Protein AF-Q8GCT2-F1 (afdb_monomer)

Radius of gyration: 22.51 Å; Cα contacts (8 Å, |Δi|>4): 401; chains: 1; bounding box: 47×52×68 Å

Sequence (221 aa):
MHLKEKILKDTKSKELMASGYNNGKIGMDHIISLTMIWYTEGYSGYAKYIKDNFNIEIYPPAEAMAGAWNGNMTITNITFPEFETQEQEQQIESEAGCDFNLDWNAIKKELEAMKGVARPMSLNITMDKSGSGNVTITLDGDSNGPMPISYKSGQVSFTISDESDSSVVFIGYASEDQTSYGLNGSFKFKLPESLEKAGLSMSGTWNVSKSKQAPAVVAQP

pLDDT: mean 84.54, std 13.39, range [41.62, 97.06]

Secondary structure (DSSP, 8-state):
--HHHHHHHHTT--EEESSSEETTEEEHHHHHHHHHHHHHTHHHHHHHHHHHHH----SPPGGGG-EEEEEEEEEEEEE-PPPSSHHHHHHHHHHT-S-----HHHHHHHHHHHBT-EEEEEEEEEE-TTSEEEEEEEETTEEPPPEEEEEETTEEEEEEE-SSS-EEEEEEEEEE-SSEEEEEEEEEEE--HHHHHHT-EEEEEEEEEEE-PPPP-----

Mean predicted aligned error: 9.41 Å

Nearest PDB struc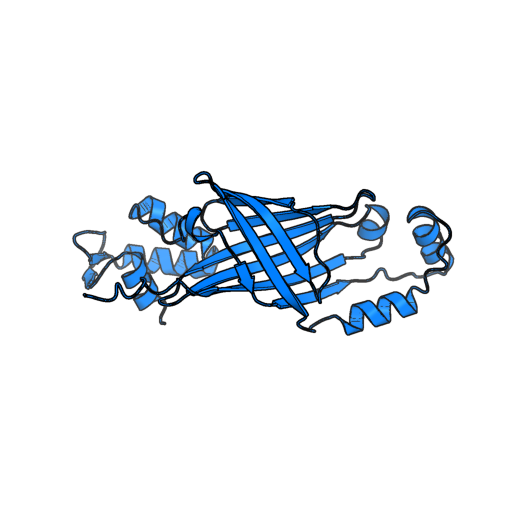tures (foldseek):
  3szi-assembly4_G  TM=6.473E-01  e=5.027E-02  Shewanella denitrificans OS217
  8xua-assembly2_D  TM=2.951E-01  e=1.342E+00  Vibrio harveyi
  1tly-assembly2_B  TM=3.258E-01  e=2.197E+00  Escherichia coli

Structure (mmCIF, N/CA/C/O backbone):
data_AF-Q8GCT2-F1
#
_entry.id   AF-Q8GCT2-F1
#
loop_
_atom_site.group_PDB
_atom_site.id
_atom_site.type_symbol
_atom_site.label_atom_id
_atom_site.label_alt_id
_atom_site.label_comp_id
_atom_site.label_asym_id
_atom_site.label_entity_id
_atom_site.label_seq_id
_atom_site.pdbx_PDB_ins_code
_atom_site.Cartn_x
_atom_site.Cartn_y
_atom_site.Cartn_z
_atom_site.occupancy
_atom_site.B_iso_or_equiv
_atom_site.auth_seq_id
_atom_site.auth_comp_id
_atom_site.auth_asym_id
_atom_site.auth_atom_id
_atom_site.pdbx_PDB_model_num
ATOM 1 N N . MET A 1 1 ? 4.360 4.137 19.509 1.00 58.44 1 MET A N 1
ATOM 2 C CA . MET A 1 1 ? 3.177 3.583 20.203 1.00 58.44 1 MET A CA 1
ATOM 3 C C . MET A 1 1 ? 3.456 2.121 20.496 1.00 58.44 1 MET A C 1
ATOM 5 O O . MET A 1 1 ? 3.810 1.401 19.568 1.00 58.44 1 MET A O 1
ATOM 9 N N . HIS A 1 2 ? 3.370 1.696 21.756 1.00 82.12 2 HIS A N 1
ATOM 10 C CA . HIS A 1 2 ? 3.569 0.288 22.115 1.00 82.12 2 HIS A CA 1
ATOM 11 C C . HIS A 1 2 ? 2.386 -0.564 21.629 1.00 82.12 2 HIS A C 1
ATOM 13 O O . HIS A 1 2 ? 1.247 -0.099 21.628 1.00 82.12 2 HIS A O 1
ATOM 19 N N . LEU A 1 3 ? 2.627 -1.827 21.251 1.00 80.62 3 LEU A N 1
ATOM 20 C CA . LEU A 1 3 ? 1.574 -2.721 20.737 1.00 80.62 3 LEU A CA 1
ATOM 21 C C . LEU A 1 3 ? 0.404 -2.873 21.726 1.00 80.62 3 LEU A C 1
ATOM 23 O O . LEU A 1 3 ? -0.750 -2.872 21.315 1.00 80.62 3 LEU A O 1
ATOM 27 N N . LYS A 1 4 ? 0.683 -2.887 23.035 1.00 83.88 4 LYS A N 1
ATOM 28 C CA . LYS A 1 4 ? -0.347 -2.855 24.086 1.00 83.88 4 LYS A CA 1
ATOM 29 C C . LYS A 1 4 ? -1.262 -1.628 23.975 1.00 83.88 4 LYS A C 1
ATOM 31 O O . LYS A 1 4 ? -2.477 -1.764 24.046 1.00 83.88 4 LYS A O 1
ATOM 36 N N . GLU A 1 5 ? -0.690 -0.436 23.821 1.00 85.19 5 GLU A N 1
ATOM 37 C CA . GLU A 1 5 ? -1.455 0.815 23.700 1.00 85.19 5 GLU A CA 1
ATOM 38 C C . GLU A 1 5 ? -2.290 0.819 22.421 1.00 85.19 5 GLU A C 1
ATOM 40 O O . GLU A 1 5 ? -3.437 1.260 22.435 1.00 85.19 5 GLU A O 1
ATOM 45 N N . LYS A 1 6 ? -1.733 0.269 21.334 1.00 87.00 6 LYS A N 1
ATOM 46 C CA . LYS A 1 6 ? -2.450 0.067 20.076 1.00 87.00 6 LYS A CA 1
ATOM 47 C C . LYS A 1 6 ? -3.653 -0.853 20.259 1.00 87.00 6 LYS A C 1
ATOM 49 O O . LYS A 1 6 ? -4.748 -0.477 19.865 1.00 87.00 6 LYS A O 1
ATOM 54 N N . ILE A 1 7 ? -3.462 -2.013 20.887 1.00 89.69 7 ILE A N 1
ATOM 55 C CA . ILE A 1 7 ? -4.538 -2.975 21.149 1.00 89.69 7 ILE A CA 1
ATOM 56 C C . ILE A 1 7 ? -5.645 -2.322 21.978 1.00 89.69 7 ILE A C 1
ATOM 58 O O . ILE A 1 7 ? -6.814 -2.395 21.607 1.00 89.69 7 ILE A O 1
ATOM 62 N N . LEU A 1 8 ? -5.290 -1.637 23.068 1.00 89.94 8 LEU A N 1
ATOM 63 C CA . LEU A 1 8 ? -6.263 -0.929 23.903 1.00 89.94 8 LEU A CA 1
ATOM 64 C C . LEU A 1 8 ? -7.040 0.121 23.100 1.00 89.94 8 LEU A C 1
ATOM 66 O O . LEU A 1 8 ? -8.268 0.126 23.123 1.00 89.94 8 LEU A O 1
ATOM 70 N N . LYS A 1 9 ? -6.340 0.955 22.325 1.00 88.38 9 LYS A N 1
ATOM 71 C CA . LYS A 1 9 ? -6.960 1.959 21.454 1.00 88.38 9 LYS A CA 1
ATOM 72 C C . LYS A 1 9 ? -7.912 1.328 20.431 1.00 88.38 9 LYS A C 1
ATOM 74 O O . LYS A 1 9 ? -9.066 1.739 20.343 1.00 88.38 9 LYS A O 1
ATOM 79 N N . ASP A 1 10 ? -7.441 0.340 19.678 1.00 88.75 10 ASP A N 1
ATOM 80 C CA . ASP A 1 10 ? -8.168 -0.258 18.553 1.00 88.75 10 ASP A CA 1
ATOM 81 C C . ASP A 1 10 ? -9.381 -1.076 19.022 1.00 88.75 10 ASP A C 1
ATOM 83 O O . ASP A 1 10 ? -10.400 -1.125 18.342 1.00 88.75 10 ASP A O 1
ATOM 87 N N . THR A 1 11 ? -9.310 -1.659 20.221 1.00 88.88 11 THR A N 1
ATOM 88 C CA . THR A 1 11 ? -10.430 -2.375 20.859 1.00 88.88 11 THR A CA 1
ATOM 89 C C . THR A 1 11 ? -11.312 -1.476 21.721 1.00 88.88 11 THR A C 1
ATOM 91 O O . THR A 1 11 ? -12.216 -1.965 22.391 1.00 88.88 11 THR A O 1
ATOM 94 N N . LYS A 1 12 ? -11.060 -0.158 21.731 1.00 88.62 12 LYS A N 1
ATOM 95 C CA . LYS A 1 12 ? -11.765 0.829 22.571 1.00 88.62 12 LYS A CA 1
ATOM 96 C C . LYS A 1 12 ? -11.743 0.472 24.068 1.00 88.62 12 LYS A C 1
ATOM 98 O O . LYS A 1 12 ? -12.646 0.844 24.820 1.00 88.62 12 LYS A O 1
ATOM 103 N N . SER A 1 13 ? -10.696 -0.226 24.500 1.00 90.06 13 SER A N 1
ATOM 104 C CA . SER A 1 13 ? -10.501 -0.669 25.875 1.00 90.06 13 SER A CA 1
ATOM 105 C C . SER A 1 13 ? -9.636 0.316 26.659 1.00 90.06 13 SER A C 1
ATOM 107 O O . SER A 1 13 ? -8.662 0.866 26.151 1.00 90.06 13 SER A O 1
ATOM 109 N N . LYS A 1 14 ? -9.986 0.530 27.926 1.00 88.94 14 LYS A N 1
ATOM 110 C CA . LYS A 1 14 ? -9.249 1.371 28.879 1.00 88.94 14 LYS A CA 1
ATOM 111 C C . LYS A 1 14 ? -8.496 0.543 29.917 1.00 88.94 14 LYS A C 1
ATOM 113 O O . LYS A 1 14 ? -7.504 1.011 30.465 1.00 88.94 14 LYS A O 1
ATOM 118 N N . GLU A 1 15 ? -8.958 -0.678 30.177 1.00 87.44 15 GLU A N 1
ATOM 119 C CA . GLU A 1 15 ? -8.431 -1.542 31.231 1.00 87.44 15 GLU A CA 1
ATOM 120 C C . GLU A 1 15 ? -8.190 -2.971 30.739 1.00 87.44 15 GLU A C 1
ATOM 122 O O . GLU A 1 15 ? -8.737 -3.417 29.729 1.00 87.44 15 GLU A O 1
ATOM 127 N N . LEU A 1 16 ? -7.365 -3.693 31.496 1.00 88.69 16 LEU A N 1
ATOM 128 C CA . LEU A 1 16 ? -7.118 -5.117 31.312 1.00 88.69 16 LEU A CA 1
ATOM 129 C C . LEU A 1 16 ? -8.007 -5.936 32.244 1.00 88.69 16 LEU A C 1
ATOM 131 O O . LEU A 1 16 ? -8.298 -5.518 33.364 1.00 88.69 16 LEU A O 1
ATOM 135 N N . MET A 1 17 ? -8.383 -7.132 31.805 1.00 92.38 17 MET A N 1
ATOM 136 C CA . MET A 1 17 ? -9.011 -8.147 32.647 1.00 92.38 17 MET A CA 1
ATOM 137 C C . MET A 1 17 ? -8.367 -9.518 32.421 1.00 92.38 17 MET A C 1
ATOM 139 O O . MET A 1 17 ? -7.524 -9.687 31.543 1.00 92.38 17 MET A O 1
ATOM 143 N N . ALA A 1 18 ? -8.738 -10.503 33.240 1.00 86.31 18 ALA A N 1
ATOM 144 C CA . ALA A 1 18 ? -8.147 -11.837 33.163 1.00 86.31 18 ALA A CA 1
ATOM 145 C C . ALA A 1 18 ? -8.466 -12.543 31.830 1.00 86.31 18 ALA A C 1
ATOM 147 O O . ALA A 1 18 ? -7.559 -13.070 31.193 1.00 86.31 18 ALA A O 1
ATOM 148 N N . SER A 1 19 ? -9.728 -12.520 31.391 1.00 89.38 19 SER A N 1
ATOM 149 C CA . SER A 1 19 ? -10.180 -13.137 30.136 1.00 89.38 19 SER A CA 1
ATOM 150 C C . SER A 1 19 ? -11.472 -12.488 29.633 1.00 89.38 19 SER A C 1
ATOM 152 O O . SER A 1 19 ? -12.235 -11.942 30.435 1.00 89.38 19 SER A O 1
ATOM 154 N N . GLY A 1 20 ? -11.715 -12.559 28.323 1.00 88.88 20 GLY A N 1
ATOM 155 C CA . GLY A 1 20 ? -12.938 -12.084 27.674 1.00 88.88 20 GLY A CA 1
ATOM 156 C C . GLY A 1 20 ? -12.935 -10.592 27.335 1.00 88.88 20 GLY A C 1
ATOM 157 O O . GLY A 1 20 ? -11.923 -9.904 27.447 1.00 88.88 20 GLY A O 1
ATOM 158 N N . TYR A 1 21 ? -14.081 -10.075 26.895 1.00 89.25 21 TYR A N 1
ATOM 159 C CA . TYR A 1 21 ? -14.232 -8.684 26.460 1.00 89.25 21 TYR A CA 1
ATOM 160 C C . TYR A 1 21 ? -15.586 -8.123 26.895 1.00 89.25 21 TYR A C 1
ATOM 162 O O . TYR A 1 21 ? -16.634 -8.662 26.538 1.00 89.25 21 TYR A O 1
ATOM 170 N N . ASN A 1 22 ? -15.576 -7.051 27.691 1.00 87.62 22 ASN A N 1
ATOM 171 C CA . ASN A 1 22 ? -16.784 -6.323 28.090 1.00 87.62 22 ASN A CA 1
ATOM 172 C C . ASN A 1 22 ? -16.453 -4.899 28.552 1.00 87.62 22 ASN A C 1
ATOM 174 O O . ASN A 1 22 ? -15.352 -4.648 29.023 1.00 87.62 22 ASN A O 1
ATOM 178 N N . ASN A 1 23 ? -17.412 -3.972 28.451 1.00 80.25 23 ASN A N 1
ATOM 179 C CA . ASN A 1 23 ? -17.382 -2.654 29.110 1.00 80.25 23 ASN A CA 1
ATOM 180 C C . ASN A 1 23 ? -16.040 -1.889 29.025 1.00 80.25 23 ASN A C 1
ATOM 182 O O . ASN A 1 23 ? -15.604 -1.275 29.999 1.00 80.25 23 ASN A O 1
ATOM 186 N N . GLY A 1 24 ? -15.373 -1.917 27.866 1.00 84.69 24 GLY A N 1
ATOM 187 C CA . GLY A 1 24 ? -14.078 -1.250 27.681 1.00 84.69 24 GLY A CA 1
ATOM 188 C C . GLY A 1 24 ? -12.914 -1.927 28.416 1.00 84.69 24 GLY A C 1
ATOM 189 O O . GLY A 1 24 ? -11.919 -1.269 28.723 1.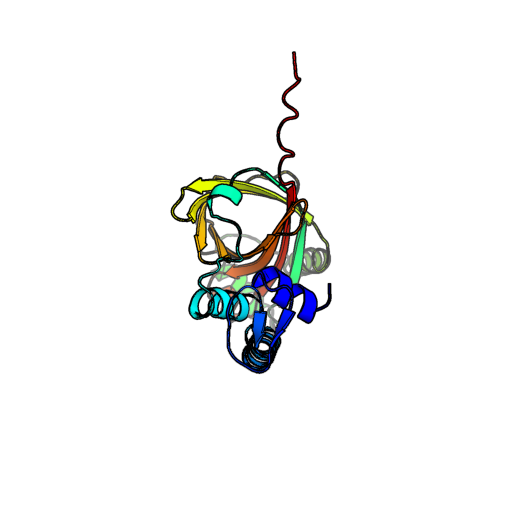00 84.69 24 GLY A O 1
ATOM 190 N N . LYS A 1 25 ? -13.030 -3.221 28.714 1.00 90.94 25 LYS A N 1
ATOM 191 C CA . LYS A 1 25 ? -11.973 -4.081 29.242 1.00 90.94 25 LYS A CA 1
ATOM 192 C C . LYS A 1 25 ? -11.668 -5.191 28.249 1.00 90.94 25 LYS A C 1
ATOM 194 O O . LYS A 1 25 ? -12.582 -5.760 27.651 1.00 90.94 25 LYS A O 1
ATOM 199 N N . ILE A 1 26 ? -10.387 -5.525 28.134 1.00 93.38 26 ILE A N 1
ATOM 200 C CA . ILE A 1 26 ? -9.909 -6.617 27.287 1.00 93.38 26 ILE A CA 1
ATOM 201 C C . ILE A 1 26 ? -9.108 -7.632 28.099 1.00 93.38 26 ILE A C 1
ATOM 203 O O . ILE A 1 26 ? -8.256 -7.280 28.920 1.00 93.38 26 ILE A O 1
ATOM 207 N N . GLY A 1 27 ? -9.426 -8.900 27.880 1.00 93.12 27 GLY A N 1
ATOM 208 C CA . GLY A 1 27 ? -8.786 -10.049 28.487 1.00 93.12 27 GLY A CA 1
ATOM 209 C C . GLY A 1 27 ? -7.364 -10.268 27.984 1.00 93.12 27 GLY A C 1
ATOM 210 O O . GLY A 1 27 ? -7.009 -9.912 26.855 1.00 93.12 27 GLY A O 1
ATOM 211 N N . MET A 1 28 ? -6.530 -10.869 28.832 1.00 89.75 28 MET A N 1
ATOM 212 C CA . MET A 1 28 ? -5.146 -11.179 28.474 1.00 89.75 28 MET A CA 1
ATOM 213 C C . MET A 1 28 ? -5.060 -12.215 27.340 1.00 89.75 28 MET A C 1
ATOM 215 O O . MET A 1 28 ? -4.159 -12.147 26.509 1.00 89.75 28 MET A O 1
ATOM 219 N N . ASP A 1 29 ? -6.029 -13.124 27.263 1.00 92.06 29 ASP A N 1
ATOM 220 C CA . ASP A 1 29 ? -6.233 -14.074 26.165 1.00 92.06 29 ASP A CA 1
ATOM 221 C C . ASP A 1 29 ? -6.347 -13.387 24.794 1.00 92.06 29 ASP A C 1
ATOM 223 O O . ASP A 1 29 ? -5.657 -13.763 23.840 1.00 92.06 29 ASP A O 1
ATOM 227 N N . HIS A 1 30 ? -7.156 -12.330 24.702 1.00 92.62 30 HIS A N 1
ATOM 228 C CA . HIS A 1 30 ? -7.284 -11.543 23.479 1.00 92.62 30 HIS A CA 1
ATOM 229 C C . HIS A 1 30 ? -6.017 -10.746 23.166 1.00 92.62 30 HIS A C 1
ATOM 231 O O . HIS A 1 30 ? -5.636 -10.650 22.002 1.00 92.62 30 HIS A O 1
ATOM 237 N N . ILE A 1 31 ? -5.327 -10.207 24.177 1.00 91.06 31 ILE A N 1
ATOM 238 C CA . ILE A 1 31 ? -4.054 -9.498 23.968 1.00 91.06 31 ILE A CA 1
ATOM 239 C C . ILE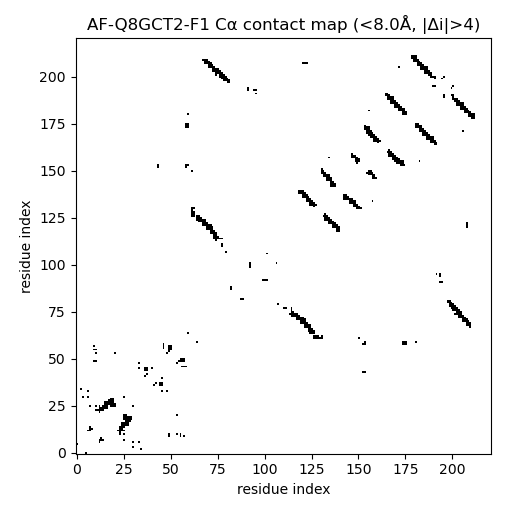 A 1 31 ? -2.989 -10.431 23.406 1.00 91.06 31 ILE A C 1
ATOM 241 O O . ILE A 1 31 ? -2.297 -10.057 22.458 1.00 91.06 31 ILE A O 1
ATOM 245 N N . ILE A 1 32 ? -2.857 -11.631 23.973 1.00 91.38 32 ILE A N 1
ATOM 246 C CA . ILE A 1 32 ? -1.912 -12.641 23.492 1.00 91.38 32 ILE A CA 1
ATOM 247 C C . ILE A 1 32 ? -2.260 -13.014 22.050 1.00 91.38 32 ILE A C 1
ATOM 249 O O . ILE A 1 32 ? -1.382 -12.965 21.193 1.00 91.38 32 ILE A O 1
ATOM 253 N N . SER A 1 33 ? -3.536 -13.282 21.762 1.00 93.81 33 SER A N 1
ATOM 254 C CA . SER A 1 33 ? -4.000 -13.633 20.413 1.00 93.81 33 SER A CA 1
ATOM 255 C C . SER A 1 33 ? -3.711 -12.525 19.397 1.00 93.81 33 SER A C 1
ATOM 257 O O . SER A 1 33 ? -3.075 -12.776 18.379 1.00 93.81 33 SER A O 1
ATOM 259 N N . LEU A 1 34 ? -4.098 -11.281 19.695 1.00 93.50 34 LEU A N 1
ATOM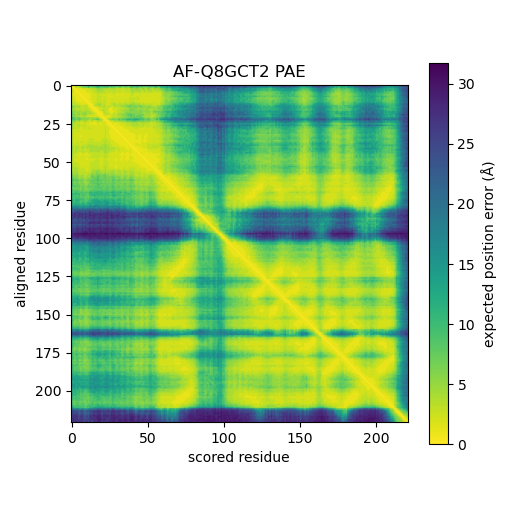 260 C CA . LEU A 1 34 ? -3.835 -10.122 18.835 1.00 93.50 34 LEU A CA 1
ATOM 261 C C . LEU A 1 34 ? -2.340 -9.888 18.619 1.00 93.50 34 LEU A C 1
ATOM 263 O O . LEU A 1 34 ? -1.930 -9.518 17.523 1.00 93.50 34 LEU A O 1
ATOM 267 N N . THR A 1 35 ? -1.527 -10.110 19.653 1.00 92.00 35 THR A N 1
ATOM 268 C CA . THR A 1 35 ? -0.070 -9.989 19.558 1.00 92.00 35 THR A CA 1
ATOM 269 C C . THR A 1 35 ? 0.505 -11.067 18.650 1.00 92.00 35 THR A C 1
ATOM 271 O O . THR A 1 35 ? 1.288 -10.751 17.760 1.00 92.00 35 THR A O 1
ATOM 274 N N . MET A 1 36 ? 0.098 -12.325 18.830 1.00 93.12 36 MET A N 1
ATOM 275 C CA . MET A 1 36 ? 0.531 -13.424 17.969 1.00 93.12 36 MET A CA 1
ATOM 276 C C . MET A 1 36 ? 0.149 -13.158 16.516 1.00 93.12 36 MET A C 1
ATOM 278 O O . MET A 1 36 ? 1.028 -13.149 15.664 1.00 93.12 36 MET A O 1
ATOM 282 N N . ILE A 1 37 ? -1.120 -12.831 16.261 1.00 92.81 37 ILE A N 1
ATOM 283 C CA . ILE A 1 37 ? -1.633 -12.528 14.921 1.00 92.81 37 ILE A CA 1
ATOM 284 C C . ILE A 1 37 ? -0.881 -11.351 14.296 1.00 92.81 37 ILE A C 1
ATOM 286 O O . ILE A 1 37 ? -0.519 -11.412 13.126 1.00 92.81 37 ILE A O 1
ATOM 290 N N . TRP A 1 38 ? -0.583 -10.297 15.060 1.00 88.75 38 TRP A N 1
ATOM 291 C CA . TRP A 1 38 ? 0.210 -9.173 14.559 1.00 88.75 38 TRP A CA 1
ATOM 292 C C . TRP A 1 38 ? 1.582 -9.616 14.035 1.00 88.75 38 TRP A C 1
ATOM 294 O O . TRP A 1 38 ? 2.032 -9.125 13.003 1.00 88.75 38 TRP A O 1
ATOM 304 N N . TYR A 1 39 ? 2.248 -10.544 14.726 1.00 88.50 39 TYR A N 1
ATOM 305 C CA . TYR A 1 39 ? 3.566 -11.037 14.324 1.00 88.50 39 TYR A CA 1
ATOM 306 C C . TYR A 1 39 ? 3.523 -12.160 13.279 1.00 88.50 39 TYR A C 1
ATOM 308 O O . TYR A 1 39 ? 4.509 -12.332 12.566 1.00 88.50 39 TYR A O 1
ATOM 316 N N . THR A 1 40 ? 2.423 -12.911 13.163 1.00 91.94 40 THR A N 1
ATOM 317 C CA . THR A 1 40 ? 2.298 -14.027 12.207 1.00 91.94 40 THR A CA 1
ATOM 318 C C . THR A 1 40 ? 1.588 -13.644 10.912 1.00 91.94 40 THR A C 1
ATOM 320 O O . THR A 1 40 ? 2.003 -14.064 9.839 1.00 91.94 40 THR A O 1
ATOM 323 N N . GLU A 1 41 ? 0.521 -12.854 11.001 1.00 85.06 41 GLU A N 1
ATOM 324 C CA . GLU A 1 41 ? -0.361 -12.481 9.884 1.00 85.06 41 GLU A CA 1
ATOM 325 C C . GLU A 1 41 ? -0.301 -10.981 9.557 1.00 85.06 41 GLU A C 1
ATOM 327 O O . GLU A 1 41 ? -0.842 -10.533 8.545 1.00 85.06 41 GLU A O 1
ATOM 332 N N . GLY A 1 42 ? 0.357 -10.182 10.398 1.00 83.31 42 GLY A N 1
ATOM 333 C CA . GLY A 1 42 ? 0.466 -8.743 10.202 1.00 83.31 42 GLY A CA 1
ATOM 334 C C . GLY A 1 42 ? -0.841 -7.995 10.474 1.00 83.31 42 GLY A C 1
ATOM 335 O O . GLY A 1 42 ? -1.727 -8.437 11.211 1.00 83.31 42 GLY A O 1
ATOM 336 N N . TYR A 1 43 ? -0.956 -6.803 9.884 1.00 82.19 43 TYR A N 1
ATOM 337 C CA . TYR A 1 43 ? -2.060 -5.888 10.175 1.00 82.19 43 TYR A CA 1
ATOM 338 C C . TYR A 1 43 ? -3.422 -6.384 9.667 1.00 82.19 43 TYR A C 1
ATOM 340 O O . TYR A 1 43 ? -4.436 -6.102 10.301 1.00 82.19 43 TYR A O 1
ATOM 348 N N . SER A 1 44 ? -3.461 -7.139 8.565 1.00 81.81 44 SER A N 1
ATOM 349 C CA . SER A 1 44 ? -4.702 -7.679 7.991 1.00 81.81 44 SER A CA 1
ATOM 350 C C . SER A 1 44 ? -5.341 -8.739 8.887 1.00 81.81 44 SER A C 1
ATOM 352 O O . SER A 1 44 ? -6.529 -8.633 9.198 1.00 81.81 44 SER A O 1
ATOM 354 N N . GLY A 1 45 ? -4.556 -9.709 9.369 1.00 86.56 45 GLY A N 1
ATOM 355 C CA . GLY A 1 45 ? -5.021 -10.699 10.345 1.00 86.56 45 GLY A CA 1
ATOM 356 C C . GLY A 1 45 ? -5.474 -10.031 11.642 1.00 86.56 45 GLY A C 1
ATOM 357 O O . GLY A 1 45 ? -6.550 -10.322 12.166 1.00 86.56 45 GLY A O 1
ATOM 358 N N . TYR A 1 46 ? -4.702 -9.050 12.118 1.00 90.12 46 TYR A N 1
ATOM 359 C CA . TYR A 1 46 ? -5.032 -8.279 13.316 1.00 90.12 46 TYR A CA 1
ATOM 360 C C . TYR A 1 46 ? -6.376 -7.544 13.177 1.00 90.12 46 TYR A C 1
ATOM 362 O O . TYR A 1 46 ? -7.243 -7.654 14.044 1.00 90.12 46 TYR A O 1
ATOM 370 N N . ALA A 1 47 ? -6.582 -6.830 12.068 1.00 88.31 47 ALA A N 1
ATOM 371 C CA . ALA A 1 47 ? -7.821 -6.109 11.798 1.00 88.31 47 ALA A CA 1
ATOM 372 C C . ALA A 1 47 ? -9.021 -7.051 11.666 1.00 88.31 47 ALA A C 1
ATOM 374 O O . ALA A 1 47 ? -10.091 -6.772 12.211 1.00 88.31 47 ALA A O 1
ATOM 375 N N . LYS A 1 48 ? -8.828 -8.192 10.992 1.00 88.06 48 LYS A N 1
ATOM 376 C CA . LYS A 1 48 ? -9.836 -9.245 10.874 1.00 88.06 48 LYS A CA 1
ATOM 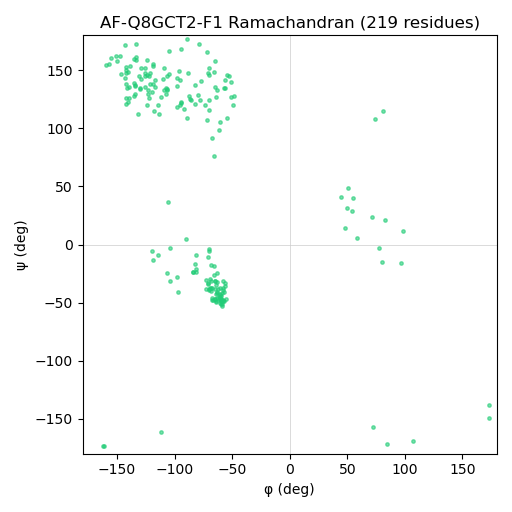377 C C . LYS A 1 48 ? -10.234 -9.787 12.243 1.00 88.06 48 LYS A C 1
ATOM 379 O O . LYS A 1 48 ? -11.423 -9.860 12.529 1.00 88.06 48 LYS A O 1
ATOM 384 N N . TYR A 1 49 ? -9.270 -10.093 13.111 1.00 92.19 49 TYR A N 1
ATOM 385 C CA . TYR A 1 49 ? -9.563 -10.561 14.465 1.00 92.19 49 TYR A CA 1
ATOM 386 C C . TYR A 1 49 ? -10.377 -9.531 15.249 1.00 92.19 49 TYR A C 1
ATOM 388 O O . TYR A 1 49 ? -11.349 -9.896 15.909 1.00 92.19 49 TYR A O 1
ATOM 396 N N . ILE A 1 50 ? -10.010 -8.248 15.162 1.00 91.31 50 ILE A N 1
ATOM 397 C CA . ILE A 1 50 ? -10.739 -7.183 15.858 1.00 91.31 50 ILE A CA 1
ATOM 398 C C . ILE A 1 50 ? -12.176 -7.058 15.347 1.00 91.31 50 ILE A C 1
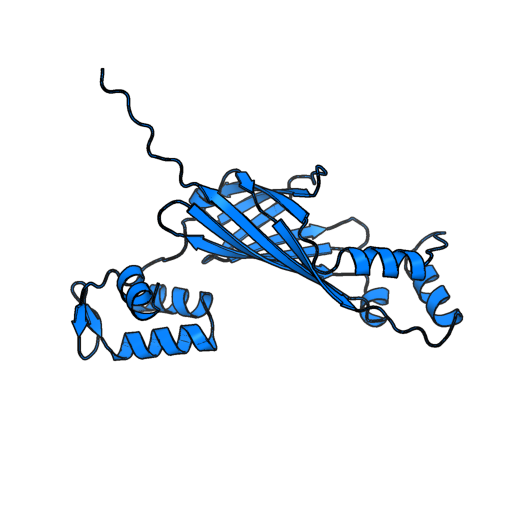ATOM 400 O O . ILE A 1 50 ? -13.106 -6.935 16.147 1.00 91.31 50 ILE A O 1
ATOM 404 N N . LYS A 1 51 ? -12.376 -7.142 14.032 1.00 89.94 51 LYS A N 1
ATOM 405 C CA . LYS A 1 51 ? -13.708 -7.127 13.433 1.00 89.94 51 LYS A CA 1
ATOM 406 C C . LYS A 1 51 ? -14.535 -8.338 13.862 1.00 89.94 51 LYS A C 1
ATOM 408 O O . LYS A 1 51 ? -15.650 -8.163 14.340 1.00 89.94 51 LYS A O 1
ATOM 413 N N . ASP A 1 52 ? -13.979 -9.538 13.754 1.00 92.19 52 ASP A N 1
ATOM 414 C CA . ASP A 1 52 ? -14.706 -10.785 13.997 1.00 92.19 52 ASP A CA 1
ATOM 415 C C . ASP A 1 52 ? -15.034 -10.986 15.493 1.00 92.19 52 ASP A C 1
ATOM 417 O O . ASP A 1 52 ? -16.101 -11.501 15.820 1.00 92.19 52 ASP A O 1
ATOM 421 N N . ASN A 1 53 ? -14.160 -10.545 16.411 1.00 91.06 53 ASN A N 1
ATOM 422 C CA . ASN A 1 53 ? -14.334 -10.760 17.858 1.00 91.06 53 ASN A CA 1
ATOM 423 C C . ASN A 1 53 ? -14.939 -9.562 18.602 1.00 91.06 53 ASN A C 1
ATOM 425 O O . ASN A 1 53 ? -15.583 -9.750 19.633 1.00 91.06 53 ASN A O 1
ATOM 429 N N . PHE A 1 54 ? -14.739 -8.334 18.110 1.00 90.56 54 PHE A N 1
ATOM 430 C CA . PHE A 1 54 ? -15.206 -7.118 18.791 1.00 90.56 54 PHE A CA 1
ATOM 431 C C . PHE A 1 54 ? -16.200 -6.297 17.966 1.00 90.56 54 PHE A C 1
ATOM 433 O O . PHE A 1 54 ? -16.741 -5.322 18.487 1.00 90.56 54 PHE A O 1
ATOM 440 N N . ASN A 1 55 ? -16.459 -6.672 16.707 1.00 88.94 55 ASN A N 1
ATOM 441 C CA . ASN A 1 55 ? -17.285 -5.911 15.767 1.00 88.94 55 ASN A CA 1
ATOM 442 C C . ASN A 1 55 ? -16.799 -4.457 15.600 1.00 88.94 55 ASN A C 1
ATOM 444 O O . ASN A 1 55 ? -17.589 -3.511 15.557 1.00 88.94 55 ASN A O 1
ATOM 448 N N . ILE A 1 56 ? -15.474 -4.274 15.557 1.00 88.25 56 ILE A N 1
ATOM 449 C CA . ILE A 1 56 ? -14.832 -2.971 15.364 1.00 88.25 56 ILE A CA 1
ATOM 450 C C . ILE A 1 56 ? -14.096 -2.970 14.020 1.00 88.25 56 ILE A C 1
ATOM 452 O O . ILE A 1 56 ? -13.178 -3.753 13.797 1.00 88.25 56 ILE A O 1
ATOM 456 N N . GLU A 1 57 ? -14.481 -2.059 13.127 1.00 86.31 57 GLU A N 1
ATOM 457 C CA . GLU A 1 57 ? -13.713 -1.754 11.918 1.00 86.31 57 GLU A CA 1
ATOM 458 C C . GLU A 1 57 ? -12.598 -0.765 12.293 1.00 86.31 57 GLU A C 1
ATOM 460 O O . GLU A 1 57 ? -12.877 0.314 12.819 1.00 86.31 57 GLU A O 1
ATOM 465 N N . ILE A 1 58 ? -11.340 -1.146 12.063 1.00 87.50 58 ILE A N 1
ATOM 466 C CA . ILE A 1 58 ? -10.166 -0.305 12.373 1.00 87.50 58 ILE A CA 1
ATOM 467 C C . ILE A 1 58 ? -9.542 0.336 11.133 1.00 87.50 58 ILE A C 1
ATOM 469 O O . ILE A 1 58 ? -8.565 1.074 11.246 1.00 87.50 58 ILE A O 1
ATOM 473 N N . TYR A 1 59 ? -10.077 0.012 9.959 1.00 88.50 59 TYR A N 1
ATOM 474 C CA . TYR A 1 59 ? -9.692 0.637 8.709 1.00 88.50 59 TYR A CA 1
ATOM 475 C C . TYR A 1 59 ? -10.545 1.878 8.457 1.00 88.50 59 TYR A C 1
ATOM 477 O O . TYR A 1 59 ? -11.731 1.877 8.803 1.00 88.50 59 TYR A O 1
ATOM 485 N N . PRO A 1 60 ? -9.983 2.907 7.802 1.00 88.69 60 PRO A N 1
ATOM 486 C CA . PRO A 1 60 ? -10.773 4.023 7.312 1.00 88.69 60 PRO A CA 1
ATOM 487 C C . PRO A 1 60 ? -11.955 3.543 6.456 1.00 88.69 60 PRO A C 1
ATOM 489 O O . PRO A 1 60 ? -11.810 2.570 5.705 1.00 88.69 60 PRO A O 1
ATOM 492 N N . PRO A 1 61 ? -13.109 4.223 6.503 1.00 88.44 61 PRO A N 1
ATOM 493 C CA . PRO A 1 61 ? -14.205 3.931 5.588 1.00 88.44 61 PRO A CA 1
ATOM 494 C C . PRO A 1 61 ? -13.801 4.242 4.135 1.00 88.44 61 PRO A C 1
ATOM 496 O O . PRO A 1 61 ? -12.893 5.039 3.889 1.00 88.44 61 PRO A O 1
ATOM 499 N N . ALA A 1 62 ? -14.473 3.628 3.157 1.00 89.62 62 ALA A N 1
ATOM 500 C CA . ALA A 1 62 ? -14.144 3.788 1.735 1.00 89.62 62 ALA A CA 1
ATOM 501 C C . ALA A 1 62 ? -14.211 5.254 1.277 1.00 89.62 62 ALA A C 1
ATOM 503 O O . ALA A 1 62 ? -13.357 5.722 0.526 1.00 89.62 62 ALA A O 1
ATOM 504 N N . GLU A 1 63 ? -15.170 6.017 1.795 1.00 88.62 63 GLU A N 1
ATOM 505 C CA . GLU A 1 63 ? -15.337 7.440 1.505 1.00 88.62 63 GLU A CA 1
ATOM 506 C C . GLU A 1 63 ? -14.133 8.260 1.977 1.00 88.62 63 GLU A C 1
ATOM 508 O O . GLU A 1 63 ? -13.740 9.230 1.328 1.00 88.62 63 GLU A O 1
ATOM 513 N N . ALA A 1 64 ? -13.485 7.833 3.066 1.00 89.75 64 ALA A N 1
ATOM 514 C CA . ALA A 1 64 ? -12.254 8.447 3.536 1.00 89.75 64 ALA A CA 1
ATOM 515 C C . ALA A 1 64 ? -11.071 8.164 2.608 1.00 89.75 64 ALA A C 1
ATOM 517 O O . ALA A 1 64 ? -10.018 8.750 2.827 1.00 89.75 64 ALA A O 1
ATOM 518 N N . MET A 1 65 ? -11.204 7.329 1.568 1.00 92.44 65 MET A N 1
ATOM 519 C CA . MET A 1 65 ? -10.158 7.110 0.566 1.00 92.44 65 MET A CA 1
ATOM 520 C C . MET A 1 65 ? -10.161 8.150 -0.557 1.00 92.44 65 MET A C 1
ATOM 522 O O . MET A 1 65 ? -9.102 8.435 -1.112 1.00 92.44 65 MET A O 1
ATOM 526 N N . ALA A 1 66 ? -11.289 8.811 -0.817 1.00 93.00 66 ALA A N 1
ATOM 527 C CA . ALA A 1 66 ? -11.419 9.776 -1.908 1.00 93.00 66 ALA A CA 1
ATOM 528 C C . ALA A 1 66 ? -10.557 11.046 -1.726 1.00 93.00 66 ALA A C 1
ATOM 530 O O . ALA A 1 66 ? -10.330 11.510 -0.606 1.00 93.00 66 ALA A O 1
ATOM 531 N N . GLY A 1 67 ? -10.100 11.629 -2.832 1.00 93.19 67 GLY A N 1
ATOM 532 C CA . GLY A 1 67 ? -9.309 12.858 -2.890 1.00 93.19 67 GLY A CA 1
ATOM 533 C C . GLY A 1 67 ? -7.836 12.638 -3.239 1.00 93.19 67 GLY A C 1
ATOM 534 O O . GLY A 1 67 ? -7.426 11.548 -3.642 1.00 93.19 67 GLY A O 1
ATOM 535 N N . ALA A 1 68 ? -7.053 13.706 -3.082 1.00 95.12 68 ALA A N 1
ATOM 536 C CA . ALA A 1 68 ? -5.633 13.736 -3.410 1.00 95.12 68 ALA A CA 1
ATOM 537 C C . ALA A 1 68 ? -4.763 13.147 -2.289 1.00 95.12 68 ALA A C 1
ATOM 539 O O . ALA A 1 68 ? -4.952 13.447 -1.107 1.00 95.12 68 ALA A O 1
ATOM 540 N N . TRP A 1 69 ? -3.776 12.356 -2.691 1.00 96.19 69 TRP A N 1
ATOM 541 C CA . TRP A 1 69 ? -2.762 11.736 -1.850 1.00 96.19 69 TRP A CA 1
ATOM 542 C C . TRP A 1 69 ? -1.387 12.025 -2.428 1.00 96.19 69 TRP A C 1
ATOM 544 O O . TRP A 1 69 ? -1.211 11.987 -3.643 1.00 96.19 69 TRP A O 1
ATOM 554 N N . ASN A 1 70 ? -0.407 12.263 -1.563 1.00 96.25 70 ASN A N 1
ATOM 555 C CA . ASN A 1 70 ? 0.956 12.565 -1.987 1.00 96.25 70 ASN A CA 1
ATOM 556 C C . ASN A 1 70 ? 1.957 11.707 -1.227 1.00 96.25 70 ASN A C 1
ATOM 558 O O . ASN A 1 70 ? 1.778 11.427 -0.038 1.00 96.25 70 ASN A O 1
ATOM 562 N N . GLY A 1 71 ? 3.020 11.319 -1.916 1.00 95.12 71 GLY A N 1
ATOM 563 C CA . GLY A 1 71 ? 4.128 10.595 -1.330 1.00 95.12 71 GLY A CA 1
ATOM 564 C C . GLY A 1 71 ? 5.108 10.137 -2.393 1.00 95.12 71 GLY A C 1
ATOM 565 O O . GLY A 1 71 ? 5.484 10.908 -3.277 1.00 95.12 71 GLY A O 1
ATOM 566 N N . ASN A 1 72 ? 5.581 8.905 -2.256 1.00 96.00 72 ASN A N 1
ATOM 567 C CA . ASN A 1 72 ? 6.772 8.447 -2.944 1.00 96.00 72 ASN A CA 1
ATOM 568 C C . ASN A 1 72 ? 6.599 6.993 -3.380 1.00 96.00 72 ASN A C 1
ATOM 570 O O . ASN A 1 72 ? 5.990 6.186 -2.671 1.00 96.00 72 ASN A O 1
ATOM 574 N N . MET A 1 73 ? 7.249 6.632 -4.480 1.00 95.62 73 MET A N 1
ATOM 575 C CA . MET A 1 73 ? 7.512 5.242 -4.836 1.00 95.62 73 MET A CA 1
ATOM 576 C C . MET A 1 73 ? 9.015 4.975 -4.915 1.00 95.62 73 MET A C 1
ATOM 578 O O . MET A 1 73 ? 9.807 5.876 -5.185 1.00 95.62 73 MET A O 1
ATOM 582 N N . THR A 1 74 ? 9.422 3.733 -4.688 1.00 95.75 74 THR A N 1
ATOM 583 C CA . THR A 1 74 ? 10.822 3.311 -4.751 1.00 95.75 74 THR A CA 1
ATOM 584 C C . THR A 1 74 ? 10.899 1.921 -5.349 1.00 95.75 74 THR A C 1
ATOM 586 O O . THR A 1 74 ? 10.264 0.995 -4.848 1.00 95.75 74 THR A O 1
ATOM 589 N N . ILE A 1 75 ? 11.704 1.749 -6.395 1.00 94.75 75 ILE A N 1
ATOM 590 C CA . ILE A 1 75 ? 12.039 0.419 -6.909 1.00 94.75 75 ILE A CA 1
ATOM 591 C C . ILE A 1 75 ? 13.008 -0.227 -5.919 1.00 94.75 75 ILE A C 1
ATOM 593 O O . ILE A 1 75 ? 14.075 0.319 -5.644 1.00 94.75 75 ILE A O 1
ATOM 597 N N . THR A 1 76 ? 12.638 -1.370 -5.348 1.00 94.31 76 THR A N 1
ATOM 598 C CA . THR A 1 76 ? 13.435 -2.042 -4.308 1.00 94.31 76 THR A CA 1
ATOM 599 C C . THR A 1 76 ? 14.174 -3.253 -4.845 1.00 94.31 76 THR A C 1
ATOM 601 O O . THR A 1 76 ? 15.274 -3.554 -4.378 1.00 94.31 76 THR A O 1
ATOM 604 N N . ASN A 1 77 ? 13.607 -3.930 -5.842 1.00 92.44 77 ASN A N 1
ATOM 605 C CA . ASN A 1 77 ? 14.232 -5.080 -6.463 1.00 92.44 77 ASN A CA 1
ATOM 606 C C . ASN A 1 77 ? 14.140 -5.009 -7.983 1.00 92.44 77 ASN A C 1
ATOM 608 O O . ASN A 1 77 ? 13.091 -4.685 -8.539 1.00 92.44 77 ASN A O 1
ATOM 612 N N . ILE A 1 78 ? 15.255 -5.359 -8.610 1.00 90.06 78 ILE A N 1
ATOM 613 C CA . ILE A 1 78 ? 15.401 -5.548 -10.044 1.00 90.06 78 ILE A CA 1
ATOM 614 C C . ILE A 1 78 ? 16.294 -6.772 -10.194 1.00 90.06 78 ILE A C 1
ATOM 616 O O . ILE A 1 78 ? 17.372 -6.828 -9.593 1.00 90.06 78 ILE A O 1
ATOM 620 N N . THR A 1 79 ? 15.823 -7.753 -10.945 1.00 87.38 79 THR A N 1
ATOM 621 C CA . THR A 1 79 ? 16.583 -8.941 -11.325 1.00 87.38 79 THR A CA 1
ATOM 622 C C . THR A 1 79 ? 16.660 -8.948 -12.830 1.00 87.38 79 THR A C 1
ATOM 624 O O . THR A 1 79 ? 15.641 -8.745 -13.481 1.00 87.38 79 THR A O 1
ATOM 627 N N . PHE A 1 80 ? 17.862 -9.145 -13.356 1.00 81.94 80 PHE A N 1
ATOM 628 C CA . PHE A 1 80 ? 18.089 -9.242 -14.786 1.00 81.94 80 PHE A CA 1
ATOM 629 C C . PHE A 1 80 ? 18.325 -10.703 -15.165 1.00 81.94 80 PHE A C 1
ATOM 631 O O . PHE A 1 80 ? 18.943 -11.419 -14.373 1.00 81.94 80 PHE A O 1
ATOM 638 N N . PRO A 1 81 ? 17.893 -11.132 -16.360 1.00 77.69 81 PRO A N 1
ATOM 639 C CA . PRO A 1 81 ? 18.419 -12.332 -16.990 1.00 77.69 81 PRO A CA 1
ATOM 640 C C . PRO A 1 81 ? 19.950 -12.309 -17.038 1.00 77.69 81 PRO A C 1
ATOM 642 O O . PRO A 1 81 ? 20.562 -11.275 -17.326 1.00 77.69 81 PRO A O 1
ATOM 645 N N . GLU A 1 82 ? 20.562 -13.462 -16.784 1.00 69.69 82 GLU A N 1
ATOM 646 C CA . GLU A 1 82 ? 21.950 -13.720 -17.157 1.00 69.69 82 GLU A CA 1
ATOM 647 C C . GLU A 1 82 ? 21.944 -14.372 -18.540 1.00 69.69 82 GLU A C 1
ATOM 649 O O . GLU A 1 82 ? 21.387 -15.453 -18.722 1.00 69.69 82 GLU A O 1
ATOM 654 N N . PHE A 1 83 ? 22.531 -13.696 -19.525 1.00 66.75 83 PHE A N 1
ATOM 655 C CA . PHE A 1 83 ? 22.718 -14.254 -20.859 1.00 66.75 83 PHE A CA 1
ATOM 656 C C . PHE A 1 83 ? 24.109 -14.875 -20.938 1.00 66.75 83 PHE A C 1
ATOM 658 O O . PHE A 1 83 ? 25.111 -14.196 -20.714 1.00 66.75 83 PHE A O 1
ATOM 665 N N . GLU A 1 84 ? 24.181 -16.166 -21.250 1.00 58.00 84 GLU A N 1
ATOM 666 C CA . GLU A 1 84 ? 25.455 -16.868 -21.434 1.00 58.00 84 GLU A CA 1
ATOM 667 C C . GLU A 1 84 ? 26.029 -16.623 -22.840 1.00 58.00 84 GLU A C 1
ATOM 669 O O . GLU A 1 84 ? 27.232 -16.773 -23.059 1.00 58.00 84 GLU A O 1
ATOM 674 N N . THR A 1 85 ? 25.184 -16.228 -23.802 1.00 62.31 85 THR A N 1
ATOM 675 C CA . THR A 1 85 ? 25.561 -15.993 -25.205 1.00 62.31 85 THR A CA 1
ATOM 676 C C . THR A 1 85 ? 24.825 -14.796 -25.816 1.00 62.31 85 THR A C 1
ATOM 678 O O . THR A 1 85 ? 23.692 -14.499 -25.445 1.00 62.31 85 THR A O 1
ATOM 681 N N . GLN A 1 86 ? 25.442 -14.154 -26.816 1.00 63.62 86 GLN A N 1
ATOM 682 C CA . GLN A 1 86 ? 24.806 -13.083 -27.604 1.00 63.62 86 GLN A CA 1
ATOM 683 C C . GLN A 1 86 ? 23.587 -13.574 -28.404 1.00 63.62 86 GLN A C 1
ATOM 685 O O . GLN A 1 86 ? 22.693 -12.793 -28.705 1.00 63.62 86 GLN A O 1
ATOM 690 N N . GLU A 1 87 ? 23.520 -14.868 -28.729 1.00 61.59 87 GLU A N 1
ATOM 691 C CA . GLU A 1 87 ? 22.368 -15.466 -29.417 1.00 61.59 87 GLU A CA 1
ATOM 692 C C . GLU A 1 87 ? 21.124 -15.502 -28.516 1.00 61.59 87 GLU A C 1
ATOM 694 O O . GLU A 1 87 ? 20.024 -15.237 -28.990 1.00 61.59 87 GLU A O 1
ATOM 699 N N . GLN A 1 88 ? 21.290 -15.762 -27.212 1.00 62.62 88 GLN A N 1
ATOM 700 C CA . GLN A 1 88 ? 20.195 -15.718 -26.230 1.00 62.62 88 GLN A CA 1
ATOM 701 C C . GLN A 1 88 ? 19.665 -14.293 -26.017 1.00 62.62 88 GLN A C 1
ATOM 703 O O . GLN A 1 88 ? 18.458 -14.102 -25.875 1.00 62.62 88 GLN A O 1
ATOM 708 N N . GLU A 1 89 ? 20.560 -13.303 -26.027 1.00 63.22 89 GLU A N 1
ATOM 709 C CA . GLU A 1 89 ? 20.218 -11.878 -25.942 1.00 63.22 89 GLU A CA 1
ATOM 710 C C . GLU A 1 89 ? 19.392 -11.444 -27.169 1.00 63.22 89 GLU A C 1
ATOM 712 O O . GLU A 1 89 ? 18.283 -10.929 -27.021 1.00 63.22 89 GLU A O 1
ATOM 717 N N . GLN A 1 90 ? 19.845 -11.794 -28.379 1.00 64.06 90 GLN A N 1
ATOM 718 C CA . GLN A 1 90 ? 19.142 -11.497 -29.637 1.00 64.06 90 GLN A CA 1
ATOM 719 C C . GLN A 1 90 ? 17.784 -12.206 -29.765 1.00 64.06 90 GLN A C 1
ATOM 721 O O . GLN A 1 90 ? 16.860 -11.688 -30.395 1.00 64.06 90 GLN A O 1
ATOM 726 N N . GLN A 1 91 ? 17.635 -13.398 -29.182 1.00 61.66 91 GLN A N 1
ATOM 727 C CA . GLN A 1 91 ? 16.379 -14.147 -29.238 1.00 61.66 91 GLN A CA 1
ATOM 728 C C . GLN A 1 91 ? 15.276 -13.448 -28.430 1.00 61.66 91 GLN A C 1
ATOM 730 O O . GLN A 1 91 ? 14.150 -13.318 -28.910 1.00 61.66 91 GLN A O 1
ATOM 735 N N . ILE A 1 92 ? 15.619 -12.906 -27.260 1.00 62.34 92 ILE A N 1
ATOM 736 C CA . ILE A 1 92 ? 14.699 -12.119 -26.431 1.00 62.34 92 ILE A CA 1
ATOM 737 C C . ILE A 1 92 ? 14.378 -10.765 -27.070 1.00 62.34 92 ILE A C 1
ATOM 739 O O . ILE A 1 92 ? 13.217 -10.356 -27.056 1.00 62.34 92 ILE A O 1
ATOM 743 N N . GLU A 1 93 ? 15.358 -10.106 -27.694 1.00 60.41 93 GLU A N 1
ATOM 744 C CA . GLU A 1 93 ? 15.122 -8.895 -28.496 1.00 60.41 93 GLU A CA 1
ATOM 745 C C . GLU A 1 93 ? 14.132 -9.153 -29.643 1.00 60.41 93 GLU A C 1
ATOM 747 O O . GLU A 1 93 ? 13.251 -8.334 -29.908 1.00 60.41 93 GLU A O 1
ATOM 752 N N . SER A 1 94 ? 14.227 -10.318 -30.295 1.00 58.25 94 SER A N 1
ATOM 753 C CA . SER A 1 94 ? 13.333 -10.689 -31.398 1.00 58.25 94 SER A CA 1
ATOM 754 C C . SER A 1 94 ? 11.899 -11.007 -30.948 1.00 58.25 94 SER A C 1
ATOM 756 O O . SER A 1 94 ? 10.949 -10.707 -31.674 1.00 58.25 94 SER A O 1
ATOM 758 N N . GLU A 1 95 ? 11.726 -11.569 -29.746 1.00 57.84 95 GLU A N 1
ATOM 759 C CA . GLU A 1 95 ? 10.418 -11.901 -29.163 1.00 57.84 95 GLU A CA 1
ATOM 760 C C . GLU A 1 95 ? 9.722 -10.694 -28.515 1.00 57.84 95 GLU A C 1
ATOM 762 O O . GLU A 1 95 ? 8.496 -10.680 -28.422 1.00 57.84 95 GLU A O 1
ATOM 767 N N . ALA A 1 96 ? 10.475 -9.669 -28.098 1.00 56.78 96 ALA A N 1
ATOM 768 C CA . ALA A 1 96 ? 9.931 -8.436 -27.518 1.00 56.78 96 ALA A CA 1
ATOM 769 C C . ALA A 1 96 ? 9.211 -7.535 -28.544 1.00 56.78 96 ALA A C 1
ATOM 771 O O . ALA A 1 96 ? 8.506 -6.608 -28.152 1.00 56.78 96 ALA A O 1
ATOM 772 N N . GLY A 1 97 ? 9.335 -7.838 -29.840 1.00 48.69 97 GLY A N 1
ATOM 773 C CA . GLY A 1 97 ? 8.608 -7.165 -30.909 1.00 48.69 97 GLY A CA 1
ATOM 774 C C . GLY A 1 97 ? 9.223 -5.824 -31.326 1.00 48.69 97 GLY A C 1
ATOM 775 O O . GLY A 1 97 ? 9.166 -4.838 -30.600 1.00 48.69 97 GLY A O 1
ATOM 776 N N . CYS A 1 98 ? 9.689 -5.806 -32.581 1.00 41.62 98 CYS A N 1
ATOM 777 C CA . CYS A 1 98 ? 10.078 -4.662 -33.423 1.00 41.62 98 CYS A CA 1
ATOM 778 C C . CYS A 1 98 ? 11.402 -3.948 -33.099 1.00 41.62 98 CYS A C 1
ATOM 780 O O . CYS A 1 98 ? 11.453 -3.143 -32.188 1.00 41.62 98 CYS A O 1
ATOM 782 N N . ASP A 1 99 ? 12.409 -4.140 -33.965 1.00 45.69 99 ASP A N 1
ATOM 783 C CA . ASP A 1 99 ? 13.415 -3.154 -34.441 1.00 45.69 99 ASP A CA 1
ATOM 784 C C . ASP A 1 99 ? 14.155 -2.265 -33.413 1.00 45.69 99 ASP A C 1
ATOM 786 O O . ASP A 1 99 ? 14.805 -1.282 -33.773 1.00 45.69 99 ASP A O 1
ATOM 790 N N . PHE A 1 100 ? 14.101 -2.590 -32.124 1.00 43.72 100 PHE A N 1
ATOM 791 C CA . PHE A 1 100 ? 14.918 -1.940 -31.120 1.00 43.72 100 PHE A CA 1
ATOM 792 C C . PHE A 1 100 ? 16.232 -2.699 -31.005 1.00 43.72 100 PHE A C 1
ATOM 794 O O . PHE A 1 100 ? 16.300 -3.789 -30.448 1.00 43.72 100 PHE A O 1
ATOM 801 N N . ASN A 1 101 ? 17.299 -2.074 -31.490 1.00 52.75 101 ASN A N 1
ATOM 802 C CA . ASN A 1 101 ? 18.646 -2.339 -31.004 1.00 52.75 101 ASN A CA 1
ATOM 803 C C . ASN A 1 101 ? 18.695 -1.854 -29.538 1.00 52.75 101 ASN A C 1
ATOM 805 O O . ASN A 1 101 ? 19.111 -0.726 -29.261 1.00 52.75 101 ASN A O 1
ATOM 809 N N . LEU A 1 102 ? 18.102 -2.632 -28.626 1.00 60.72 102 LEU A N 1
ATOM 810 C CA . LEU A 1 102 ? 18.051 -2.332 -27.200 1.00 60.72 102 LEU A CA 1
ATOM 811 C C . LEU A 1 102 ? 19.457 -2.544 -26.657 1.00 60.72 102 LEU A C 1
ATOM 813 O O . LEU A 1 102 ? 19.901 -3.671 -26.496 1.00 60.72 102 LEU A O 1
ATOM 817 N N . ASP A 1 103 ? 20.168 -1.464 -26.338 1.00 72.00 103 ASP A N 1
ATOM 818 C CA . ASP A 1 103 ? 21.400 -1.597 -25.564 1.00 72.00 103 ASP A CA 1
ATOM 819 C C . ASP A 1 103 ? 21.029 -2.066 -24.149 1.00 72.00 103 ASP A C 1
ATOM 821 O O . ASP A 1 103 ? 20.731 -1.269 -23.252 1.00 72.00 103 ASP A O 1
ATOM 825 N N . TRP A 1 104 ? 21.019 -3.386 -23.959 1.00 70.69 104 TRP A N 1
ATOM 826 C CA . TRP A 1 104 ? 20.660 -4.026 -22.701 1.00 70.69 104 TRP A CA 1
ATOM 827 C C . TRP A 1 104 ? 21.551 -3.559 -21.548 1.00 70.69 104 TRP A C 1
ATOM 829 O O . TRP A 1 104 ? 21.087 -3.421 -20.415 1.00 70.69 104 TRP A O 1
ATOM 839 N N . ASN A 1 105 ? 22.815 -3.225 -21.830 1.00 75.94 105 ASN A N 1
ATOM 840 C CA . ASN A 1 105 ? 23.727 -2.682 -20.829 1.00 75.94 105 ASN A CA 1
ATOM 841 C C . ASN A 1 105 ? 23.339 -1.257 -20.423 1.00 75.94 105 ASN A C 1
ATOM 843 O O . ASN A 1 105 ? 23.413 -0.922 -19.237 1.00 75.94 105 ASN A O 1
ATOM 847 N N . ALA A 1 106 ? 22.894 -0.425 -21.369 1.00 78.88 106 ALA A N 1
ATOM 848 C CA . ALA A 1 106 ? 22.358 0.899 -21.063 1.00 78.88 106 ALA A CA 1
ATOM 849 C C . ALA A 1 106 ? 21.062 0.806 -20.242 1.00 78.88 106 ALA A C 1
ATOM 851 O O . ALA A 1 106 ? 20.966 1.441 -19.191 1.00 78.88 106 ALA A O 1
ATOM 852 N N . ILE A 1 107 ? 20.119 -0.050 -20.648 1.00 78.38 107 ILE A N 1
ATOM 853 C CA . ILE A 1 107 ? 18.851 -0.278 -19.932 1.00 78.38 107 ILE A CA 1
ATOM 854 C C . ILE A 1 107 ? 19.117 -0.790 -18.518 1.00 78.38 107 ILE A C 1
ATOM 856 O O . ILE A 1 107 ? 18.565 -0.270 -17.547 1.00 78.38 107 ILE A O 1
ATOM 860 N N . LYS A 1 108 ? 20.010 -1.774 -18.378 1.00 82.56 108 LYS A N 1
ATOM 861 C CA . LYS A 1 108 ? 20.423 -2.306 -17.080 1.00 82.56 108 LYS A CA 1
ATOM 862 C C . LYS A 1 108 ? 20.997 -1.214 -16.190 1.00 82.56 108 LYS A C 1
ATOM 864 O O . LYS A 1 108 ? 20.574 -1.084 -15.045 1.00 82.56 108 LYS A O 1
ATOM 869 N N . LYS A 1 109 ? 21.912 -0.397 -16.716 1.00 84.50 109 LYS A N 1
ATOM 870 C CA . LYS A 1 109 ? 22.527 0.708 -15.974 1.00 84.50 109 LYS A CA 1
ATOM 871 C C . LYS A 1 109 ? 21.495 1.740 -15.514 1.00 84.50 109 LYS A C 1
ATOM 873 O O . LYS A 1 109 ? 21.575 2.205 -14.379 1.00 84.50 109 LYS A O 1
ATOM 878 N N . GLU A 1 110 ? 20.538 2.100 -16.364 1.00 84.38 110 GLU A N 1
ATOM 879 C CA . GLU A 1 110 ? 19.474 3.047 -16.012 1.00 84.38 110 GLU A CA 1
ATOM 880 C C . GLU A 1 110 ? 18.522 2.478 -14.956 1.00 84.38 110 GLU A C 1
ATOM 882 O O . GLU A 1 110 ? 18.234 3.137 -13.955 1.00 84.38 110 GLU A O 1
ATOM 887 N N . LEU A 1 111 ? 18.080 1.231 -15.129 1.00 84.00 111 LEU A N 1
ATOM 888 C CA . LEU A 1 111 ? 17.230 0.536 -14.166 1.00 84.00 111 LEU A CA 1
ATOM 889 C C . LEU A 1 111 ? 17.936 0.380 -12.809 1.00 84.00 111 LEU A C 1
ATOM 891 O O . LEU A 1 111 ? 17.353 0.697 -11.771 1.00 84.00 111 LEU A O 1
ATOM 895 N N . GLU A 1 112 ? 19.207 -0.025 -12.797 1.00 85.88 112 GLU A N 1
ATOM 896 C CA . GLU A 1 112 ? 20.014 -0.109 -11.575 1.00 85.88 112 GLU A CA 1
ATOM 897 C C . GLU A 1 112 ? 20.193 1.256 -10.900 1.00 85.88 112 GLU A C 1
ATOM 899 O O . GLU A 1 112 ? 20.112 1.334 -9.674 1.00 85.88 112 GLU A O 1
ATOM 904 N N . ALA A 1 113 ? 20.360 2.338 -11.667 1.00 87.62 113 ALA A N 1
ATOM 905 C CA . ALA A 1 113 ? 20.456 3.691 -11.120 1.00 87.62 113 ALA A CA 1
ATOM 906 C C . ALA A 1 113 ? 19.154 4.164 -10.446 1.00 87.62 113 ALA A C 1
ATOM 908 O O . ALA A 1 113 ? 19.201 4.999 -9.544 1.00 87.62 113 ALA A O 1
ATOM 909 N N . MET A 1 114 ? 17.997 3.627 -10.845 1.00 86.81 114 MET A N 1
ATOM 910 C CA . MET A 1 114 ? 16.708 3.929 -10.211 1.00 86.81 114 MET A CA 1
ATOM 911 C C . MET A 1 114 ? 16.442 3.104 -8.946 1.00 86.81 114 MET A C 1
ATOM 913 O O . MET A 1 114 ? 15.571 3.458 -8.142 1.00 86.81 114 MET A O 1
ATOM 917 N N . LYS A 1 115 ? 17.173 2.005 -8.734 1.00 92.12 115 LYS A N 1
ATOM 918 C CA . LYS A 1 115 ? 16.988 1.139 -7.568 1.00 92.12 115 LYS A CA 1
ATOM 919 C C . LYS A 1 115 ? 17.324 1.894 -6.280 1.00 92.12 115 LYS A C 1
ATOM 921 O O . LYS A 1 115 ? 18.402 2.453 -6.118 1.00 92.12 115 LYS A O 1
ATOM 926 N N . GLY A 1 116 ? 16.393 1.881 -5.330 1.00 92.19 116 GLY A N 1
ATOM 927 C CA . GLY A 1 116 ? 16.528 2.562 -4.042 1.00 92.19 116 GLY A CA 1
ATOM 928 C C . GLY A 1 116 ? 16.304 4.076 -4.089 1.00 92.19 116 GLY A C 1
ATOM 929 O O . GLY A 1 116 ? 16.295 4.708 -3.033 1.00 92.19 116 GLY A O 1
ATOM 930 N N . VAL A 1 117 ? 16.074 4.665 -5.267 1.00 93.31 117 VAL A N 1
ATOM 931 C CA . VAL A 1 117 ? 15.780 6.095 -5.403 1.00 93.31 117 VAL A CA 1
ATOM 932 C C . VAL A 1 117 ? 14.282 6.328 -5.213 1.00 93.31 117 VAL A C 1
ATOM 934 O O . VAL A 1 117 ? 13.445 5.720 -5.882 1.00 93.31 117 VAL A O 1
ATOM 937 N N . ALA A 1 118 ? 13.929 7.206 -4.273 1.00 93.38 118 ALA A N 1
ATOM 938 C CA . ALA A 1 118 ? 12.547 7.611 -4.058 1.00 93.38 118 ALA A CA 1
ATOM 939 C C . ALA A 1 118 ? 12.117 8.633 -5.115 1.00 93.38 118 ALA A C 1
ATOM 941 O O . ALA A 1 118 ? 12.741 9.685 -5.251 1.00 93.38 118 ALA A O 1
ATOM 942 N N . ARG A 1 119 ? 11.032 8.330 -5.827 1.00 93.12 119 ARG A N 1
ATOM 943 C CA . ARG A 1 119 ? 10.435 9.186 -6.854 1.00 93.12 119 ARG A CA 1
ATOM 944 C C . ARG A 1 119 ? 9.103 9.751 -6.355 1.00 93.12 119 ARG A C 1
ATOM 946 O O . ARG A 1 119 ? 8.313 8.981 -5.794 1.00 93.12 119 ARG A O 1
ATOM 953 N N . PRO A 1 120 ? 8.852 11.065 -6.498 1.00 94.50 120 PRO A N 1
ATOM 954 C CA . PRO A 1 120 ? 7.576 11.668 -6.141 1.00 94.50 120 PRO A CA 1
ATOM 955 C C . PRO A 1 120 ? 6.404 11.013 -6.873 1.00 94.50 120 PRO A C 1
ATOM 957 O O . PRO A 1 120 ? 6.445 10.793 -8.082 1.00 94.50 120 PRO A O 1
ATOM 960 N N . MET A 1 121 ? 5.345 10.740 -6.119 1.00 94.94 121 MET A N 1
ATOM 961 C CA . MET A 1 121 ? 4.106 10.148 -6.601 1.00 94.94 121 MET A CA 1
ATOM 962 C C . MET A 1 121 ? 2.918 10.897 -6.006 1.00 94.94 121 MET A C 1
ATOM 964 O O . MET A 1 121 ? 2.891 11.190 -4.806 1.00 94.94 121 MET A O 1
ATOM 968 N N . SER A 1 122 ? 1.895 11.141 -6.816 1.00 95.56 122 SER A N 1
ATOM 969 C CA . SER A 1 122 ? 0.578 11.528 -6.316 1.00 95.56 122 SER A CA 1
ATOM 970 C C . SER A 1 122 ? -0.496 10.576 -6.828 1.00 95.56 122 SER A C 1
ATOM 972 O O . SER A 1 122 ? -0.404 10.048 -7.936 1.00 95.56 122 SER A O 1
ATOM 974 N N . LEU A 1 123 ? -1.507 10.336 -5.991 1.00 96.12 123 LEU A N 1
ATOM 975 C CA . LEU A 1 123 ? -2.718 9.614 -6.366 1.00 96.12 123 LEU A CA 1
ATOM 976 C C . LEU A 1 123 ? -3.908 10.558 -6.237 1.00 96.12 123 LEU A C 1
ATOM 978 O O . LEU A 1 123 ? -4.064 11.227 -5.216 1.00 96.12 123 LEU A O 1
ATOM 982 N N . ASN A 1 124 ? -4.796 10.556 -7.219 1.00 96.56 124 ASN A N 1
ATOM 983 C CA . ASN A 1 124 ? -6.113 11.159 -7.092 1.00 96.56 124 ASN A CA 1
ATOM 984 C C . ASN A 1 124 ? -7.165 10.057 -7.155 1.00 96.56 124 ASN A C 1
ATOM 986 O O . ASN A 1 124 ? -7.322 9.411 -8.190 1.00 96.56 124 ASN A O 1
ATOM 990 N N . ILE A 1 125 ? -7.850 9.821 -6.038 1.00 96.00 125 ILE A N 1
ATOM 991 C CA . ILE A 1 125 ? -8.784 8.707 -5.883 1.00 96.00 125 ILE A CA 1
ATOM 992 C C . ILE A 1 125 ? -10.216 9.232 -5.892 1.00 96.00 125 ILE A C 1
ATOM 994 O O . ILE A 1 125 ? -10.592 10.106 -5.114 1.00 96.00 125 ILE A O 1
ATOM 998 N N . THR A 1 126 ? -11.048 8.627 -6.724 1.00 94.06 126 THR A N 1
ATOM 999 C CA . THR A 1 126 ? -12.506 8.695 -6.635 1.00 94.06 126 THR A CA 1
ATOM 1000 C C . THR A 1 126 ? -12.992 7.348 -6.120 1.00 94.06 126 THR A C 1
ATOM 1002 O O . THR A 1 126 ? -12.505 6.315 -6.571 1.00 94.06 126 THR A O 1
ATOM 1005 N N . MET A 1 127 ? -13.897 7.344 -5.143 1.00 92.00 127 MET A N 1
ATOM 1006 C CA . MET A 1 127 ? -14.373 6.118 -4.501 1.00 92.00 127 MET A CA 1
ATOM 1007 C C . MET A 1 127 ? -15.862 6.241 -4.201 1.00 92.00 127 MET A C 1
ATOM 1009 O O . MET A 1 127 ? -16.318 7.285 -3.729 1.00 92.00 127 MET A O 1
ATOM 1013 N N . ASP A 1 128 ? -16.608 5.174 -4.450 1.00 88.81 128 ASP A N 1
ATOM 1014 C CA . ASP A 1 128 ? -17.973 5.011 -3.974 1.00 88.81 128 ASP A CA 1
ATOM 1015 C C . ASP A 1 128 ? -18.017 4.346 -2.584 1.00 88.81 128 ASP A C 1
ATOM 1017 O O . ASP A 1 128 ? -17.003 3.942 -2.009 1.00 88.81 128 ASP A O 1
ATOM 1021 N N . LYS A 1 129 ? -19.225 4.211 -2.025 1.00 84.56 129 LYS A N 1
ATOM 1022 C CA . LYS A 1 129 ? -19.430 3.584 -0.706 1.00 84.56 129 LYS A CA 1
ATOM 1023 C C . LYS A 1 129 ? -19.144 2.079 -0.686 1.00 84.56 129 LYS A C 1
ATOM 1025 O O . LYS A 1 129 ? -19.011 1.500 0.387 1.00 84.56 129 LYS A O 1
ATOM 1030 N N . SER A 1 130 ? -19.098 1.434 -1.852 1.00 87.44 130 SER A N 1
ATOM 1031 C CA . SER A 1 130 ? -18.782 0.008 -1.981 1.00 87.44 130 SER A CA 1
ATOM 1032 C C . SER A 1 130 ? -17.275 -0.262 -1.952 1.00 87.44 130 SER A C 1
ATOM 1034 O O . SER A 1 130 ? -16.872 -1.420 -1.852 1.00 87.44 130 SER A O 1
ATOM 1036 N N . GLY A 1 131 ? -16.452 0.792 -2.012 1.00 89.94 131 GLY A N 1
ATOM 1037 C CA . GLY A 1 131 ? -15.005 0.672 -2.128 1.00 89.94 131 GLY A CA 1
ATOM 1038 C C . GLY A 1 131 ? -14.536 0.462 -3.564 1.00 89.94 131 GLY A C 1
ATOM 1039 O O . GLY A 1 131 ? -13.434 -0.030 -3.764 1.00 89.94 131 GLY A O 1
ATOM 1040 N N . SER A 1 132 ? -15.343 0.817 -4.563 1.00 94.94 132 SER A N 1
ATOM 1041 C CA . SER A 1 132 ? -14.934 0.806 -5.972 1.00 94.94 132 SER A CA 1
ATOM 1042 C C . SER A 1 13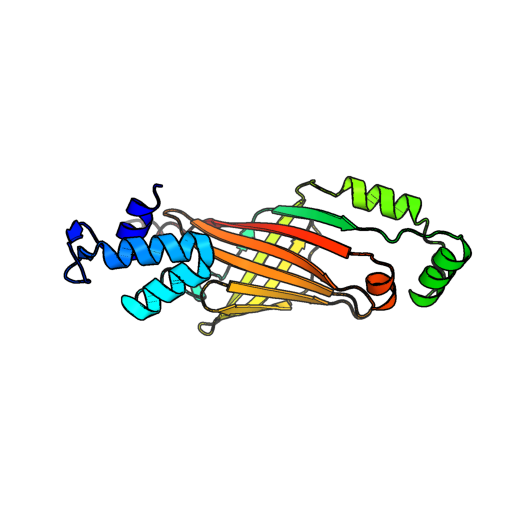2 ? -14.795 2.234 -6.493 1.00 94.94 132 SER A C 1
ATOM 1044 O O . SER A 1 132 ? -15.472 3.147 -6.019 1.00 94.94 132 SER A O 1
ATOM 1046 N N . GLY A 1 133 ? -13.940 2.456 -7.487 1.00 94.56 133 GLY A N 1
ATOM 1047 C CA . GLY A 1 133 ? -13.860 3.757 -8.146 1.00 94.56 133 GLY A CA 1
ATOM 1048 C C . GLY A 1 133 ? -12.718 3.853 -9.140 1.00 94.56 133 GLY A C 1
ATOM 1049 O O . GLY A 1 133 ? -12.334 2.844 -9.729 1.00 94.56 133 GLY A O 1
ATOM 1050 N N . ASN A 1 134 ? -12.161 5.056 -9.310 1.00 96.44 134 ASN A N 1
ATOM 1051 C CA . ASN A 1 134 ? -11.016 5.288 -10.191 1.00 96.44 134 ASN A CA 1
ATOM 1052 C C . ASN A 1 134 ? -9.851 5.972 -9.476 1.00 96.44 134 ASN A C 1
ATOM 1054 O O . ASN A 1 134 ? -10.061 6.824 -8.612 1.00 96.44 134 ASN A O 1
ATOM 1058 N N . VAL A 1 135 ? -8.633 5.651 -9.901 1.00 96.25 135 VAL A N 1
ATOM 1059 C CA . VAL A 1 135 ? -7.395 6.308 -9.490 1.00 96.25 135 VAL A CA 1
ATOM 1060 C C . VAL A 1 135 ? -6.669 6.882 -10.700 1.00 96.25 135 VAL A C 1
ATOM 1062 O O . VAL A 1 135 ? -6.557 6.235 -11.739 1.00 96.25 135 VAL A O 1
ATOM 1065 N N . THR A 1 136 ? -6.151 8.091 -10.538 1.00 95.88 136 THR A N 1
ATOM 1066 C CA . THR A 1 136 ? -5.128 8.676 -11.407 1.00 95.88 136 THR A CA 1
ATOM 1067 C C . THR A 1 136 ? -3.829 8.763 -10.625 1.00 95.88 136 THR A C 1
ATOM 1069 O O . THR A 1 136 ? -3.842 9.046 -9.428 1.00 95.88 136 THR A O 1
ATOM 1072 N N . ILE A 1 137 ? -2.719 8.511 -11.299 1.00 94.62 137 ILE A N 1
ATOM 1073 C CA . ILE A 1 137 ? -1.372 8.476 -10.754 1.00 94.62 137 ILE A CA 1
ATOM 1074 C C . ILE A 1 137 ? -0.538 9.471 -11.534 1.00 94.62 137 ILE A C 1
ATOM 1076 O O . ILE A 1 137 ? -0.495 9.409 -12.762 1.00 94.62 137 ILE A O 1
ATOM 1080 N N . THR A 1 138 ? 0.158 10.340 -10.816 1.00 94.38 138 THR A N 1
ATOM 1081 C CA . THR A 1 138 ? 1.208 11.171 -11.396 1.00 94.38 138 THR A CA 1
ATOM 1082 C C . THR A 1 138 ? 2.559 10.740 -10.844 1.00 94.38 138 THR A C 1
ATOM 1084 O O . THR A 1 138 ? 2.737 10.680 -9.626 1.00 94.38 138 THR A O 1
ATOM 1087 N N . LEU A 1 139 ? 3.502 10.449 -11.739 1.00 89.06 139 LEU A N 1
ATOM 1088 C CA . LEU A 1 139 ? 4.893 10.113 -11.436 1.00 89.06 139 LEU A CA 1
ATOM 1089 C C . LEU A 1 139 ? 5.803 11.079 -12.182 1.00 89.06 139 LEU A C 1
ATOM 1091 O O . LEU A 1 139 ? 5.728 11.179 -13.398 1.00 89.06 139 LEU A O 1
ATOM 1095 N N . ASP A 1 140 ? 6.615 11.832 -11.440 1.00 85.50 140 ASP A N 1
ATOM 1096 C CA . ASP A 1 140 ? 7.533 12.849 -11.988 1.00 85.50 140 ASP A CA 1
ATOM 1097 C C . ASP A 1 140 ? 6.902 13.838 -12.985 1.00 85.50 140 ASP A C 1
ATOM 1099 O O . ASP A 1 140 ? 7.562 14.360 -13.877 1.00 85.50 140 ASP A O 1
ATOM 1103 N N . GLY A 1 141 ? 5.616 14.140 -12.795 1.00 83.81 141 GLY A N 1
ATOM 1104 C CA . GLY A 1 141 ? 4.855 15.064 -13.639 1.00 83.81 141 GLY A CA 1
ATOM 1105 C C . GLY A 1 141 ? 4.036 14.384 -14.736 1.00 83.81 141 GLY A C 1
ATOM 1106 O O . GLY A 1 141 ? 3.082 14.994 -15.216 1.00 83.81 141 GLY A O 1
ATOM 1107 N N . ASP A 1 142 ? 4.317 13.120 -15.053 1.00 87.38 142 ASP A N 1
ATOM 1108 C CA . ASP A 1 142 ? 3.553 12.350 -16.029 1.00 87.38 142 ASP A CA 1
ATOM 1109 C C . ASP A 1 142 ? 2.352 11.686 -15.367 1.00 87.38 142 ASP A C 1
ATOM 1111 O O . ASP A 1 142 ? 2.476 10.960 -14.379 1.00 87.38 142 ASP A O 1
ATOM 1115 N N . SER A 1 143 ? 1.167 11.952 -15.915 1.00 90.69 143 SER A N 1
ATOM 1116 C CA . SER A 1 143 ? -0.090 11.409 -15.417 1.00 90.69 143 SER A CA 1
ATOM 1117 C C . SER A 1 143 ? -0.622 10.343 -16.354 1.00 90.69 143 SER A C 1
ATOM 1119 O O . SER A 1 143 ? -0.725 10.558 -17.561 1.00 90.69 143 SER A O 1
ATOM 1121 N N . ASN A 1 144 ? -1.059 9.225 -15.790 1.00 88.56 144 ASN A N 1
ATOM 1122 C CA . ASN A 1 144 ? -1.861 8.266 -16.537 1.00 88.56 144 ASN A CA 1
ATOM 1123 C C . ASN A 1 144 ? -3.332 8.714 -16.648 1.00 88.56 144 ASN A C 1
ATOM 1125 O O . ASN A 1 144 ? -3.765 9.691 -16.026 1.00 88.56 144 ASN A O 1
ATOM 1129 N N . GLY A 1 145 ? -4.108 7.981 -17.450 1.00 89.25 145 GLY A N 1
ATOM 1130 C CA . GLY A 1 145 ? -5.567 8.078 -17.449 1.00 89.25 145 GLY A CA 1
ATOM 1131 C C . GLY A 1 145 ? -6.187 7.465 -16.183 1.00 89.25 145 GLY A C 1
ATOM 1132 O O . GLY A 1 145 ? -5.509 6.746 -15.447 1.00 89.25 145 GLY A O 1
ATOM 1133 N N . PRO A 1 146 ? -7.475 7.735 -15.904 1.00 93.00 146 PRO A N 1
ATOM 1134 C CA . PRO A 1 146 ? -8.177 7.123 -14.780 1.00 93.00 146 PRO A CA 1
ATOM 1135 C C . PRO A 1 146 ? -8.271 5.603 -14.963 1.00 93.00 146 PRO A C 1
ATOM 1137 O O . PRO A 1 146 ? -8.669 5.127 -16.024 1.00 93.00 146 PRO A O 1
ATOM 1140 N N . MET A 1 147 ? -7.943 4.849 -13.915 1.00 94.25 147 MET A N 1
ATOM 1141 C CA . MET A 1 147 ? -8.002 3.383 -13.913 1.00 94.25 147 MET A CA 1
ATOM 1142 C C . MET A 1 147 ? -8.849 2.871 -12.750 1.00 94.25 147 MET A C 1
ATOM 1144 O O . MET A 1 147 ? -8.856 3.509 -11.694 1.00 94.25 147 MET A O 1
ATOM 1148 N N . PRO A 1 148 ? -9.489 1.698 -12.879 1.00 95.69 148 PRO A N 1
ATOM 1149 C CA . PRO A 1 148 ? -10.232 1.094 -11.784 1.00 95.69 148 PRO A CA 1
ATOM 1150 C C . PRO A 1 148 ? -9.364 0.865 -10.540 1.00 95.69 148 PRO A C 1
ATOM 1152 O O . PRO A 1 148 ? -8.255 0.333 -10.616 1.00 95.69 148 PRO A O 1
ATOM 1155 N N . ILE A 1 149 ? -9.907 1.224 -9.380 1.00 96.50 149 ILE A N 1
ATOM 1156 C CA . ILE A 1 149 ? -9.337 0.958 -8.055 1.00 96.50 149 ILE A CA 1
ATOM 1157 C C . ILE A 1 149 ? -10.370 0.231 -7.198 1.00 96.50 149 ILE A C 1
ATOM 1159 O O . ILE A 1 149 ? -11.572 0.492 -7.290 1.00 96.50 149 ILE A O 1
ATOM 1163 N N . SER A 1 150 ? -9.892 -0.674 -6.349 1.00 96.00 150 SER A N 1
ATOM 1164 C CA . SER A 1 150 ? -10.703 -1.340 -5.333 1.00 96.00 150 SER A CA 1
ATOM 1165 C C . SER A 1 150 ? -10.137 -1.110 -3.936 1.00 96.00 150 SER A C 1
ATOM 1167 O O . SER A 1 150 ? -8.920 -1.060 -3.741 1.00 96.00 150 SER A O 1
ATOM 1169 N N . TYR A 1 151 ? -11.035 -0.992 -2.966 1.00 94.56 151 TYR A N 1
ATOM 1170 C CA . TYR A 1 151 ? -10.764 -0.873 -1.547 1.00 94.56 151 TYR A CA 1
ATOM 1171 C C . TYR A 1 151 ? -11.636 -1.852 -0.768 1.00 94.56 151 TYR A C 1
ATOM 1173 O O . TYR A 1 151 ? -12.857 -1.709 -0.700 1.00 94.56 151 TYR A O 1
ATOM 1181 N N . LYS A 1 152 ? -11.011 -2.855 -0.154 1.00 89.94 152 LYS A N 1
ATOM 1182 C CA . LYS A 1 152 ? -11.720 -3.874 0.620 1.00 89.94 152 LYS A CA 1
ATOM 1183 C C . LYS A 1 152 ? -10.936 -4.215 1.870 1.00 89.94 152 LYS A C 1
ATOM 1185 O O . LYS A 1 152 ? -9.788 -4.635 1.786 1.00 89.94 152 LYS A O 1
ATOM 1190 N N . SER A 1 153 ? -11.573 -4.054 3.030 1.00 84.81 153 SER A N 1
ATOM 1191 C CA . SER A 1 153 ? -10.974 -4.397 4.328 1.00 84.81 153 SER A CA 1
ATOM 1192 C C . SER A 1 153 ? -9.579 -3.787 4.502 1.00 84.81 153 SER A C 1
ATOM 1194 O O . SER A 1 153 ? -8.621 -4.488 4.815 1.00 84.81 153 SER A O 1
ATOM 1196 N N . GLY A 1 154 ? -9.453 -2.487 4.216 1.00 88.12 154 GLY A N 1
ATOM 1197 C CA . GLY A 1 154 ? -8.188 -1.770 4.339 1.00 88.12 154 GLY A CA 1
ATOM 1198 C C . GLY A 1 154 ? -7.213 -1.953 3.187 1.00 88.12 154 GLY A C 1
ATOM 1199 O O . GLY A 1 154 ? -6.271 -1.176 3.088 1.00 88.12 154 GLY A O 1
ATOM 1200 N N . GLN A 1 155 ? -7.405 -2.937 2.312 1.00 92.19 155 GLN A N 1
ATOM 1201 C CA . GLN A 1 155 ? -6.526 -3.169 1.175 1.00 92.19 155 GLN A CA 1
ATOM 1202 C C . GLN A 1 155 ? -6.972 -2.332 -0.021 1.00 92.19 155 GLN A C 1
ATOM 1204 O O . GLN A 1 155 ? -8.128 -2.408 -0.428 1.00 92.19 155 GLN A O 1
ATOM 1209 N N . VAL A 1 156 ? -6.045 -1.577 -0.602 1.00 94.81 156 VAL A N 1
ATOM 1210 C CA . VAL A 1 156 ? -6.184 -0.911 -1.898 1.00 94.81 156 VAL A CA 1
ATOM 1211 C C . VAL A 1 156 ? -5.507 -1.761 -2.969 1.00 94.81 156 VAL A C 1
ATOM 1213 O O . VAL A 1 156 ? -4.381 -2.220 -2.763 1.00 94.81 156 VAL A O 1
ATOM 1216 N N . SER A 1 157 ? -6.148 -1.932 -4.125 1.00 95.75 157 SER A N 1
ATOM 1217 C CA . SER A 1 157 ? -5.493 -2.508 -5.302 1.00 95.75 157 SER A CA 1
ATOM 1218 C C . SER A 1 157 ? -5.947 -1.867 -6.610 1.00 95.75 157 SER A C 1
ATOM 1220 O O . SER A 1 157 ? -7.116 -1.503 -6.762 1.00 95.75 157 SER A O 1
ATOM 1222 N N . PHE A 1 158 ? -5.008 -1.728 -7.542 1.00 95.25 158 PHE A N 1
ATOM 1223 C CA . PHE A 1 158 ? -5.239 -1.260 -8.908 1.00 95.25 158 PHE A CA 1
ATOM 1224 C C . PHE A 1 158 ? -4.132 -1.791 -9.827 1.00 95.25 158 PHE A C 1
ATOM 1226 O O . PHE A 1 158 ? -3.075 -2.226 -9.365 1.00 95.25 158 PHE A O 1
ATOM 1233 N N . THR A 1 159 ? -4.381 -1.801 -11.132 1.00 94.12 159 THR A N 1
ATOM 1234 C CA . THR A 1 159 ? -3.420 -2.266 -12.140 1.00 94.12 159 THR A CA 1
ATOM 1235 C C . THR A 1 159 ? -3.302 -1.226 -13.239 1.00 94.12 159 THR A C 1
ATOM 1237 O O . THR A 1 159 ? -4.313 -0.711 -13.710 1.00 94.12 159 THR A O 1
ATOM 1240 N N . ILE A 1 160 ? -2.066 -0.920 -13.616 1.00 90.25 160 ILE A N 1
ATOM 1241 C CA . ILE A 1 160 ? -1.742 -0.155 -14.819 1.00 90.25 160 ILE A CA 1
ATOM 1242 C C . ILE A 1 160 ? -1.441 -1.179 -15.900 1.00 90.25 160 ILE A C 1
ATOM 1244 O O . ILE A 1 160 ? -0.536 -1.980 -15.704 1.00 90.25 160 ILE A O 1
ATOM 1248 N N . SER A 1 161 ? -2.180 -1.182 -16.998 1.00 84.69 161 SER A N 1
ATOM 1249 C CA . SER A 1 161 ? -1.914 -2.068 -18.133 1.00 84.69 161 SER A CA 1
ATOM 1250 C C . SER A 1 161 ? -1.613 -1.225 -19.357 1.00 84.69 161 SER A C 1
ATOM 1252 O O . SER A 1 161 ? -2.296 -0.227 -19.589 1.00 84.69 161 SER A O 1
ATOM 1254 N N . ASP A 1 162 ? -0.610 -1.633 -20.124 1.00 69.81 162 ASP A N 1
ATOM 1255 C CA . ASP A 1 162 ? -0.457 -1.195 -21.505 1.00 69.81 162 ASP A CA 1
ATOM 1256 C C . ASP A 1 162 ? -1.094 -2.221 -22.456 1.00 69.81 162 ASP A C 1
ATOM 1258 O O . ASP A 1 162 ? -1.504 -3.310 -22.050 1.00 69.81 162 ASP A O 1
ATOM 1262 N N . GLU A 1 163 ? -1.241 -1.852 -23.728 1.00 64.62 163 GLU A N 1
ATOM 1263 C CA . GLU A 1 163 ? -1.778 -2.742 -24.767 1.00 64.62 163 GLU A CA 1
ATOM 1264 C C . GLU A 1 163 ? -0.805 -3.886 -25.136 1.00 64.62 163 GLU A C 1
ATOM 1266 O O . GLU A 1 163 ? -1.159 -4.757 -25.926 1.00 64.62 163 GLU A O 1
ATOM 1271 N N . SER A 1 164 ? 0.405 -3.909 -24.563 1.00 63.19 164 SER A N 1
ATOM 1272 C CA . SER A 1 164 ? 1.534 -4.785 -24.915 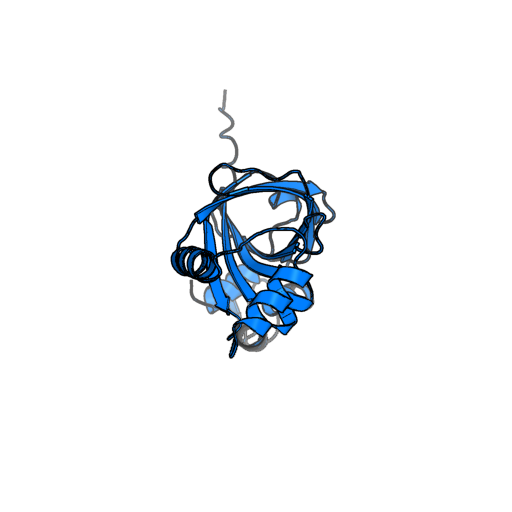1.00 63.19 164 SER A CA 1
ATOM 1273 C C . SER A 1 164 ? 1.780 -5.919 -23.907 1.00 63.19 164 SER A C 1
ATOM 1275 O O . SER A 1 164 ? 2.923 -6.288 -23.636 1.00 63.19 164 SER A O 1
ATOM 1277 N N . ASP A 1 165 ? 0.708 -6.479 -23.334 1.00 74.00 165 ASP A N 1
ATOM 1278 C CA . ASP A 1 165 ? 0.727 -7.574 -22.343 1.00 74.00 165 ASP A CA 1
ATOM 1279 C C . ASP A 1 165 ? 1.515 -7.291 -21.046 1.00 74.00 165 ASP A C 1
ATOM 1281 O O . ASP A 1 165 ? 1.606 -8.152 -20.162 1.00 74.00 165 ASP A O 1
ATOM 1285 N N . SER A 1 166 ? 2.017 -6.068 -20.869 1.00 81.44 166 SER A N 1
ATOM 1286 C CA . SER A 1 166 ? 2.733 -5.650 -19.673 1.00 81.44 166 SER A CA 1
ATOM 1287 C C . SER A 1 166 ? 1.796 -4.903 -18.734 1.00 81.44 166 SER A C 1
ATOM 1289 O O . SER A 1 166 ? 0.873 -4.180 -19.120 1.00 81.44 166 SER A O 1
ATOM 1291 N N . SER A 1 167 ? 1.988 -5.111 -17.435 1.00 90.19 167 SER A N 1
ATOM 1292 C CA . SER A 1 167 ? 1.203 -4.394 -16.436 1.00 90.19 167 SER A CA 1
ATOM 1293 C C . SER A 1 167 ? 1.960 -4.182 -15.141 1.00 90.19 167 SER A C 1
ATOM 1295 O O . SER A 1 167 ? 2.897 -4.899 -14.811 1.00 90.19 167 SER A O 1
ATOM 1297 N N . VAL A 1 168 ? 1.538 -3.190 -14.370 1.00 92.06 168 VAL A N 1
ATOM 1298 C CA . VAL A 1 168 ? 2.049 -2.920 -13.033 1.00 92.06 168 VAL A CA 1
ATOM 1299 C C . VAL A 1 168 ? 0.907 -3.077 -12.049 1.00 92.06 168 VAL A C 1
ATOM 1301 O O . VAL A 1 168 ? -0.066 -2.322 -12.073 1.00 92.06 168 VAL A O 1
ATOM 1304 N N . VAL A 1 169 ? 1.026 -4.064 -11.169 1.00 94.75 169 VAL A N 1
ATOM 1305 C CA . VAL A 1 169 ? 0.027 -4.354 -10.140 1.00 94.75 169 VAL A CA 1
ATOM 1306 C C . VAL A 1 169 ? 0.434 -3.656 -8.855 1.00 94.75 169 VAL A C 1
ATOM 1308 O O . VAL A 1 169 ? 1.511 -3.924 -8.323 1.00 94.75 169 VAL A O 1
ATOM 1311 N N . PHE A 1 170 ? -0.440 -2.800 -8.332 1.00 96.19 170 PHE A N 1
ATOM 1312 C CA . PHE A 1 170 ? -0.256 -2.110 -7.061 1.00 96.19 170 PHE A CA 1
ATOM 1313 C C . PHE A 1 170 ? -1.163 -2.710 -5.998 1.00 96.19 170 PHE A C 1
ATOM 1315 O O . PHE A 1 170 ? -2.364 -2.892 -6.205 1.00 96.19 170 PHE A O 1
ATOM 1322 N N . ILE A 1 171 ? -0.583 -2.977 -4.831 1.00 95.88 171 ILE A N 1
ATOM 1323 C CA . ILE A 1 171 ? -1.303 -3.437 -3.646 1.00 95.88 171 ILE A CA 1
ATOM 1324 C C . ILE A 1 171 ? -0.800 -2.648 -2.447 1.00 95.88 171 ILE A C 1
ATOM 1326 O O . ILE A 1 171 ? 0.402 -2.619 -2.190 1.00 95.88 171 ILE A O 1
ATOM 1330 N N . GLY A 1 172 ? -1.707 -2.047 -1.684 1.00 93.50 172 GLY A N 1
ATOM 1331 C CA . GLY A 1 172 ? -1.374 -1.328 -0.460 1.00 93.50 172 GLY A CA 1
ATOM 1332 C C . GLY A 1 172 ? -2.419 -1.496 0.627 1.00 93.50 172 GLY A C 1
ATOM 1333 O O . GLY A 1 172 ? -3.488 -2.052 0.398 1.00 93.50 172 GLY A O 1
ATOM 1334 N N . TYR A 1 173 ? -2.096 -1.012 1.818 1.00 91.31 173 TYR A N 1
ATOM 1335 C CA . TYR A 1 173 ? -2.964 -1.046 2.984 1.00 91.31 173 TYR A CA 1
ATOM 1336 C C . TYR A 1 173 ? -3.132 0.348 3.568 1.00 91.31 173 TYR A C 1
ATOM 1338 O O . TYR A 1 173 ? -2.159 1.092 3.733 1.00 91.31 173 TYR A O 1
ATOM 1346 N N . ALA A 1 174 ? -4.377 0.669 3.898 1.00 92.50 174 ALA A N 1
ATOM 1347 C CA . ALA A 1 174 ? -4.758 1.891 4.561 1.00 92.50 174 ALA A CA 1
ATOM 1348 C C . ALA A 1 174 ? -4.430 1.846 6.046 1.00 92.50 174 ALA A C 1
ATOM 1350 O O . ALA A 1 174 ? -4.623 0.839 6.728 1.00 92.50 174 ALA A O 1
ATOM 1351 N N . SER A 1 175 ? -3.963 2.979 6.544 1.00 87.31 175 SER A N 1
ATOM 1352 C CA . SER A 1 175 ? -3.735 3.245 7.951 1.00 87.31 175 SER A CA 1
ATOM 1353 C C . SER A 1 175 ? -4.306 4.610 8.320 1.00 87.31 175 SER A C 1
ATOM 1355 O O . SER A 1 175 ? -4.520 5.483 7.477 1.00 87.31 175 SER A O 1
ATOM 1357 N N . GLU A 1 176 ? -4.566 4.786 9.610 1.00 87.81 176 GLU A N 1
ATOM 1358 C CA . GLU A 1 176 ? -5.095 6.020 10.172 1.00 87.81 176 GLU A CA 1
ATOM 1359 C C . GLU A 1 176 ? -4.324 6.384 11.440 1.00 87.81 176 GLU A C 1
ATOM 1361 O O . GLU A 1 176 ? -4.178 5.564 12.354 1.00 87.81 176 GLU A O 1
ATOM 1366 N N . ASP A 1 177 ? -3.860 7.629 11.519 1.00 81.88 177 ASP A N 1
ATOM 1367 C CA . ASP A 1 177 ? -3.372 8.224 12.763 1.00 81.88 177 ASP A CA 1
ATOM 1368 C C . ASP A 1 177 ? -4.313 9.348 13.230 1.00 81.88 177 ASP A C 1
ATOM 1370 O O . ASP A 1 177 ? -5.487 9.356 12.880 1.00 81.88 177 ASP A O 1
ATOM 1374 N N . GLN A 1 178 ? -3.882 10.256 14.107 1.00 79.88 178 GLN A N 1
ATOM 1375 C CA . GLN A 1 178 ? -4.770 11.322 14.589 1.00 79.88 178 GLN A CA 1
ATOM 1376 C C . GLN A 1 178 ? -5.045 12.403 13.534 1.00 79.88 178 GLN A C 1
ATOM 1378 O O . GLN A 1 178 ? -6.131 12.979 13.534 1.00 79.88 178 GLN A O 1
ATOM 1383 N N . THR A 1 179 ? -4.098 12.667 12.638 1.00 87.00 179 THR A N 1
ATOM 1384 C CA . THR A 1 179 ? -4.080 13.854 11.769 1.00 87.00 179 THR A CA 1
ATOM 1385 C C . THR A 1 179 ? -4.134 13.511 10.282 1.00 87.00 179 THR A C 1
ATOM 1387 O O . THR A 1 179 ? -4.411 14.385 9.459 1.00 87.00 179 THR A O 1
ATOM 1390 N N . SER A 1 180 ? -3.912 12.251 9.917 1.00 91.12 180 SER A N 1
ATOM 1391 C CA . SER A 1 180 ? -3.746 11.810 8.541 1.00 91.12 180 SER A CA 1
ATOM 1392 C C . SER A 1 180 ? -4.283 10.399 8.294 1.00 91.12 180 SER A C 1
ATOM 1394 O O . SER A 1 180 ? -4.524 9.605 9.212 1.00 91.12 180 SER A O 1
ATOM 1396 N N . TYR A 1 181 ? -4.480 10.115 7.012 1.00 93.25 181 TYR A N 1
ATOM 1397 C CA . TYR A 1 181 ? -4.581 8.765 6.485 1.00 93.25 181 TYR A CA 1
ATOM 1398 C C . TYR A 1 181 ? -3.300 8.439 5.721 1.00 93.25 181 TYR A C 1
ATOM 1400 O O . TYR A 1 181 ? -2.735 9.309 5.051 1.00 93.25 181 TYR A O 1
ATOM 1408 N N . GLY A 1 182 ? -2.877 7.180 5.783 1.00 93.81 182 GLY A N 1
ATOM 1409 C CA . GLY A 1 182 ? -1.759 6.649 5.011 1.00 93.81 182 GLY A CA 1
ATOM 1410 C C . GLY A 1 182 ? -2.195 5.489 4.124 1.00 93.81 182 GLY A C 1
ATOM 1411 O O . GLY A 1 182 ? -3.074 4.719 4.497 1.00 93.81 182 GLY A O 1
ATOM 1412 N N . LEU A 1 183 ? -1.558 5.345 2.966 1.00 94.75 183 LEU A N 1
ATOM 1413 C CA . LEU A 1 183 ? -1.565 4.132 2.154 1.00 94.75 183 LEU A CA 1
ATOM 1414 C C . LEU A 1 183 ? -0.115 3.701 1.971 1.00 94.75 183 LEU A C 1
ATOM 1416 O O . LEU A 1 183 ? 0.710 4.492 1.524 1.00 94.75 183 LEU A O 1
ATOM 1420 N N . ASN A 1 184 ? 0.196 2.457 2.317 1.00 94.44 184 ASN A N 1
ATOM 1421 C CA . ASN A 1 184 ? 1.534 1.897 2.146 1.00 94.44 184 ASN A CA 1
ATOM 1422 C C . ASN A 1 184 ? 1.429 0.561 1.434 1.00 94.44 184 ASN A C 1
ATOM 1424 O O . ASN A 1 184 ? 0.589 -0.264 1.795 1.00 94.44 184 ASN A O 1
ATOM 1428 N N . GLY A 1 185 ? 2.276 0.329 0.442 1.00 94.88 185 GLY A N 1
ATOM 1429 C CA . GLY A 1 185 ? 2.131 -0.835 -0.405 1.00 94.88 185 GLY A CA 1
ATOM 1430 C C . GLY A 1 185 ? 3.373 -1.218 -1.177 1.00 94.88 185 GLY A C 1
ATOM 1431 O O . GLY A 1 185 ? 4.462 -0.670 -1.008 1.00 94.88 185 GLY A O 1
ATOM 1432 N N . SER A 1 186 ? 3.166 -2.200 -2.039 1.00 96.69 186 SER A N 1
ATOM 1433 C CA . SER A 1 186 ? 4.131 -2.671 -3.016 1.00 96.69 186 SER A CA 1
ATOM 1434 C C . SER A 1 186 ? 3.537 -2.616 -4.414 1.00 96.69 186 SER A C 1
ATOM 1436 O O . SER A 1 186 ? 2.314 -2.576 -4.585 1.00 96.69 186 SER A O 1
ATOM 1438 N N . PHE A 1 187 ? 4.416 -2.601 -5.403 1.00 95.75 187 PHE A N 1
ATOM 1439 C CA . PHE A 1 187 ? 4.056 -2.816 -6.791 1.00 95.75 187 PHE A CA 1
ATOM 1440 C C . PHE A 1 187 ? 4.960 -3.877 -7.407 1.00 95.75 187 PHE A C 1
ATOM 1442 O O . PHE A 1 187 ? 6.107 -4.058 -6.985 1.00 95.75 187 PHE A O 1
ATOM 1449 N N . LYS A 1 188 ? 4.435 -4.581 -8.406 1.00 95.00 188 LYS A N 1
ATOM 1450 C CA . LYS A 1 188 ? 5.182 -5.551 -9.206 1.00 95.00 188 LYS A CA 1
ATOM 1451 C C . LYS A 1 188 ? 4.874 -5.336 -10.674 1.00 95.00 188 LYS A C 1
ATOM 1453 O O . LYS A 1 188 ? 3.711 -5.156 -11.031 1.00 95.00 188 LYS A O 1
ATOM 1458 N N . PHE A 1 189 ? 5.915 -5.378 -11.491 1.00 90.88 189 PHE A N 1
ATOM 1459 C CA . PHE A 1 189 ? 5.767 -5.454 -12.933 1.00 90.88 189 PHE A CA 1
ATOM 1460 C C . PHE A 1 189 ? 5.452 -6.898 -13.303 1.00 90.88 189 PHE A C 1
ATOM 1462 O O . PHE A 1 189 ? 6.139 -7.818 -12.863 1.00 90.88 189 PHE A O 1
ATOM 1469 N N . LYS A 1 190 ? 4.389 -7.070 -14.073 1.00 89.31 190 LYS A N 1
ATOM 1470 C CA . LYS A 1 190 ? 4.089 -8.264 -14.838 1.00 89.31 190 LYS A CA 1
ATOM 1471 C C . LYS A 1 190 ? 4.569 -7.987 -16.252 1.00 89.31 190 LYS A C 1
ATOM 1473 O O . LYS A 1 190 ? 4.116 -7.025 -16.874 1.00 89.31 190 LYS A O 1
ATOM 1478 N N . LEU A 1 191 ? 5.517 -8.789 -16.695 1.00 84.81 191 LEU A N 1
ATOM 1479 C CA . LEU A 1 191 ? 6.177 -8.630 -17.983 1.00 84.81 191 LEU A CA 1
ATOM 1480 C C . LEU A 1 191 ? 5.641 -9.697 -18.950 1.00 84.81 191 LEU A C 1
ATOM 1482 O O . LEU A 1 191 ? 4.988 -10.648 -18.508 1.00 84.81 191 LEU A O 1
ATOM 1486 N N . PRO A 1 192 ? 5.905 -9.575 -20.260 1.00 82.81 192 PRO A N 1
ATOM 1487 C CA . PRO A 1 192 ? 5.635 -10.647 -21.202 1.00 82.81 192 PRO A CA 1
ATOM 1488 C C . PRO A 1 192 ? 6.330 -11.937 -20.752 1.00 82.81 192 PRO A C 1
ATOM 1490 O O . PRO A 1 192 ? 7.425 -11.908 -20.183 1.00 82.81 192 PRO A O 1
ATOM 1493 N N . GLU A 1 193 ? 5.697 -13.079 -21.021 1.00 82.06 193 GLU A N 1
ATOM 1494 C CA . GLU A 1 193 ? 6.137 -14.385 -20.514 1.00 82.06 193 GLU A CA 1
ATOM 1495 C C . GLU A 1 193 ? 7.591 -14.717 -20.899 1.00 82.06 193 GLU A C 1
ATOM 1497 O O . GLU A 1 193 ? 8.300 -15.351 -20.119 1.00 82.06 193 GLU A O 1
ATOM 1502 N N . SER A 1 194 ? 8.057 -14.268 -22.069 1.00 77.88 194 SER A N 1
ATOM 1503 C CA . SER A 1 194 ? 9.443 -14.435 -22.528 1.00 77.88 194 SER A CA 1
ATOM 1504 C C . SER A 1 194 ? 10.454 -13.762 -21.591 1.00 77.88 194 SER A C 1
ATOM 1506 O O . SER A 1 194 ? 11.436 -14.387 -21.190 1.00 77.88 194 SER A O 1
ATOM 1508 N N . LEU A 1 195 ? 10.180 -12.527 -21.158 1.00 77.56 195 LEU A N 1
ATOM 1509 C CA . LEU A 1 195 ? 11.038 -11.777 -20.237 1.00 77.56 195 LEU A CA 1
ATOM 1510 C C . LEU A 1 195 ? 10.976 -12.329 -18.810 1.00 77.56 195 LEU A C 1
ATOM 1512 O O . LEU A 1 195 ? 12.010 -12.422 -18.144 1.00 77.56 195 LEU A O 1
ATOM 1516 N N . GLU A 1 196 ? 9.794 -12.748 -18.347 1.00 81.00 196 GLU A N 1
ATOM 1517 C CA . GLU A 1 196 ? 9.664 -13.398 -17.036 1.00 81.00 196 GLU A CA 1
ATOM 1518 C C . GLU A 1 196 ? 10.431 -14.729 -16.996 1.00 81.00 196 GLU A C 1
ATOM 1520 O O . GLU A 1 196 ? 11.150 -14.995 -16.032 1.00 81.00 196 GLU A O 1
ATOM 1525 N N . LYS A 1 197 ? 10.349 -15.543 -18.061 1.00 81.31 197 LYS A N 1
ATOM 1526 C CA . LYS A 1 197 ? 11.118 -16.794 -18.195 1.00 81.31 197 LYS A CA 1
ATOM 1527 C C . LYS A 1 197 ? 12.620 -16.562 -18.267 1.00 81.31 197 LYS A C 1
ATOM 1529 O O . LYS A 1 197 ? 13.372 -17.375 -17.738 1.00 81.31 197 LYS A O 1
ATOM 1534 N N . ALA A 1 198 ? 13.047 -15.465 -18.885 1.00 78.25 198 ALA A N 1
ATOM 1535 C CA . ALA A 1 198 ? 14.448 -15.069 -18.897 1.00 78.25 198 ALA A CA 1
ATOM 1536 C C . ALA A 1 198 ? 14.954 -14.687 -17.488 1.00 78.25 198 ALA A C 1
ATOM 1538 O O . ALA A 1 198 ? 16.154 -14.702 -17.236 1.00 78.25 198 ALA A O 1
ATOM 1539 N N . GLY A 1 199 ? 14.055 -14.393 -16.543 1.00 81.31 199 GLY A N 1
ATOM 1540 C CA . GLY A 1 199 ? 14.398 -14.017 -15.171 1.00 81.31 199 GLY A CA 1
ATOM 1541 C C . GLY A 1 199 ? 14.383 -12.509 -14.924 1.00 81.31 199 GLY A C 1
ATOM 1542 O O . GLY A 1 199 ? 14.825 -12.061 -13.863 1.00 81.31 199 GLY A O 1
ATOM 1543 N N . LEU A 1 200 ? 13.853 -11.715 -15.865 1.00 84.75 200 LEU A N 1
ATOM 1544 C CA . LEU A 1 200 ? 13.626 -10.292 -15.640 1.00 84.75 200 LEU A CA 1
ATOM 1545 C C . LEU A 1 200 ? 12.486 -10.123 -14.634 1.00 84.75 200 LEU A C 1
ATOM 1547 O O . LEU A 1 200 ? 11.377 -10.612 -14.835 1.00 84.75 200 LEU A O 1
ATOM 1551 N N . SER A 1 201 ? 12.740 -9.404 -13.545 1.00 89.69 201 SER A N 1
ATOM 1552 C CA . SER A 1 201 ? 11.678 -9.012 -12.620 1.00 89.69 201 SER A CA 1
ATOM 1553 C C . SER A 1 201 ? 11.962 -7.657 -11.996 1.00 89.69 201 SER A C 1
ATOM 1555 O O . SER A 1 201 ? 13.110 -7.297 -11.737 1.00 89.69 201 SER A O 1
ATOM 1557 N N . MET A 1 202 ? 10.900 -6.897 -11.733 1.00 91.50 202 MET A N 1
ATOM 1558 C CA . MET A 1 202 ? 10.991 -5.597 -11.083 1.00 91.50 202 MET A CA 1
ATOM 1559 C C . MET A 1 202 ? 9.852 -5.421 -10.081 1.00 91.50 202 MET A C 1
ATOM 1561 O O . MET A 1 202 ? 8.687 -5.724 -10.350 1.00 91.50 202 MET A O 1
ATOM 1565 N N . SER A 1 203 ? 10.191 -4.919 -8.898 1.00 95.56 203 SER A N 1
ATOM 1566 C CA . SER A 1 203 ? 9.221 -4.622 -7.848 1.00 95.56 203 SER A CA 1
ATOM 1567 C C . SER A 1 203 ? 9.687 -3.477 -6.965 1.00 95.56 203 SER A C 1
ATOM 1569 O O . SER A 1 203 ? 10.870 -3.126 -6.921 1.00 95.56 203 SER A O 1
ATOM 1571 N N . GLY A 1 204 ? 8.747 -2.893 -6.238 1.00 96.62 204 GLY A N 1
ATOM 1572 C CA . GLY A 1 204 ? 9.049 -1.796 -5.345 1.00 96.62 204 GLY A CA 1
ATOM 1573 C C . GLY A 1 204 ? 7.980 -1.551 -4.308 1.00 96.62 204 GLY A C 1
ATOM 1574 O O . GLY A 1 204 ? 7.028 -2.320 -4.159 1.00 96.62 204 GLY A O 1
ATOM 1575 N N . THR A 1 205 ? 8.169 -0.468 -3.572 1.00 97.06 205 THR A N 1
ATOM 1576 C CA . THR A 1 205 ? 7.265 0.001 -2.531 1.00 97.06 205 THR A CA 1
ATOM 1577 C C . THR A 1 205 ? 6.740 1.381 -2.874 1.00 97.06 205 THR A C 1
ATOM 1579 O O . THR A 1 205 ? 7.358 2.145 -3.612 1.00 97.06 205 THR A O 1
ATOM 1582 N N . TRP A 1 206 ? 5.576 1.707 -2.336 1.00 96.62 206 TRP A N 1
ATOM 1583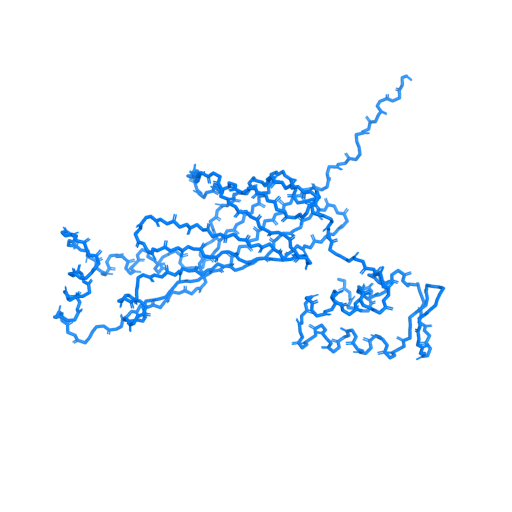 C CA . TRP A 1 206 ? 5.006 3.040 -2.428 1.00 96.62 206 TRP A CA 1
ATOM 1584 C C . TRP A 1 206 ? 4.357 3.405 -1.103 1.00 96.62 206 TRP A C 1
ATOM 1586 O O . TRP A 1 206 ? 3.881 2.543 -0.360 1.00 96.62 206 TRP A O 1
ATOM 1596 N N . ASN A 1 207 ? 4.376 4.691 -0.792 1.00 96.25 207 ASN A N 1
ATOM 1597 C CA . ASN A 1 207 ? 3.700 5.248 0.362 1.00 96.25 207 ASN A CA 1
ATOM 1598 C C . ASN A 1 207 ? 3.113 6.596 -0.023 1.00 96.25 207 ASN A C 1
ATOM 1600 O O . ASN A 1 207 ? 3.786 7.400 -0.658 1.00 96.25 207 ASN A O 1
ATOM 1604 N N . VAL A 1 208 ? 1.866 6.841 0.354 1.00 96.44 208 VAL A N 1
ATOM 1605 C CA . VAL A 1 208 ? 1.230 8.147 0.201 1.00 96.44 208 VAL A CA 1
ATOM 1606 C C . VAL A 1 208 ? 0.418 8.469 1.441 1.00 96.44 208 VAL A C 1
ATOM 1608 O O . VAL A 1 208 ? -0.057 7.584 2.152 1.00 96.44 208 VAL A O 1
ATOM 1611 N N . SER A 1 209 ? 0.241 9.755 1.699 1.00 95.88 209 SER A N 1
ATOM 1612 C CA . SER A 1 209 ? -0.560 10.242 2.812 1.00 95.88 209 SER A CA 1
ATOM 1613 C C . SER A 1 209 ? -1.470 11.376 2.370 1.00 95.88 209 SER A C 1
ATOM 1615 O O . SER A 1 209 ? -1.239 12.037 1.351 1.00 95.88 209 SER A O 1
ATOM 1617 N N . LYS A 1 210 ? -2.517 11.599 3.157 1.00 94.25 210 LYS A N 1
ATOM 1618 C CA . LYS A 1 210 ? -3.329 12.808 3.082 1.00 94.25 210 LYS A CA 1
ATOM 1619 C C . LYS A 1 210 ? -3.754 13.246 4.471 1.00 94.25 210 LYS A C 1
ATOM 1621 O O . LYS A 1 210 ? -3.985 12.416 5.352 1.00 94.25 210 LYS A O 1
ATOM 1626 N N . SER A 1 211 ? -3.891 14.550 4.667 1.00 91.12 211 SER A N 1
ATOM 1627 C CA . SER A 1 211 ? -4.417 15.087 5.916 1.00 91.12 211 SER A CA 1
ATOM 1628 C C . SER A 1 211 ? -5.909 14.784 6.046 1.00 91.12 211 SER A C 1
ATOM 1630 O O . SER A 1 211 ? -6.667 14.794 5.073 1.00 91.12 211 SER A O 1
ATOM 1632 N N . LYS A 1 212 ? -6.355 14.547 7.279 1.00 86.44 212 LYS A N 1
ATOM 1633 C CA . LYS A 1 212 ? -7.770 14.686 7.613 1.00 86.44 212 LYS A CA 1
ATOM 1634 C C . LYS A 1 212 ? -8.048 16.182 7.558 1.00 86.44 212 LYS A C 1
ATOM 1636 O O . LYS A 1 212 ? -7.426 16.926 8.314 1.00 86.44 212 LYS A O 1
ATOM 1641 N N . GLN A 1 213 ? -8.895 16.649 6.639 1.00 68.12 213 GLN A N 1
ATOM 1642 C CA . GLN A 1 213 ? -9.308 18.055 6.650 1.00 68.12 213 GLN A CA 1
ATOM 1643 C C . GLN A 1 213 ? -9.728 18.426 8.077 1.00 68.12 213 GLN A C 1
ATOM 1645 O O . GLN A 1 213 ? -10.523 17.711 8.693 1.00 68.12 213 GLN A O 1
ATOM 1650 N N . ALA A 1 214 ? -9.169 19.514 8.616 1.00 51.31 214 ALA A N 1
ATOM 1651 C CA . ALA A 1 214 ? -9.668 20.066 9.865 1.00 51.31 214 ALA A CA 1
ATOM 1652 C C . ALA A 1 214 ? -11.168 20.355 9.683 1.00 51.31 214 ALA A C 1
ATOM 1654 O O . ALA A 1 214 ? -11.555 20.796 8.593 1.00 51.31 214 ALA A O 1
ATOM 1655 N N . PRO A 1 215 ? -12.023 20.121 10.697 1.00 44.69 215 PRO A N 1
ATOM 1656 C CA . PRO A 1 215 ? -13.384 20.629 10.635 1.00 44.69 215 PRO A CA 1
ATOM 1657 C C . PRO A 1 215 ? -13.293 22.118 10.309 1.00 44.69 215 PRO A C 1
ATOM 1659 O O . PRO A 1 215 ? -12.523 22.840 10.950 1.00 44.69 215 PRO A O 1
ATOM 1662 N N . ALA A 1 216 ? -14.009 22.551 9.267 1.00 43.88 216 ALA A N 1
ATOM 1663 C CA . ALA A 1 216 ? -14.080 23.957 8.914 1.00 43.88 216 ALA A CA 1
ATOM 1664 C C . ALA A 1 216 ? -14.404 24.722 10.197 1.00 43.88 216 ALA A C 1
ATOM 1666 O O . ALA A 1 216 ? -15.411 24.433 10.849 1.00 43.88 216 ALA A O 1
ATOM 1667 N N . VAL A 1 217 ? -13.519 25.636 10.597 1.00 43.72 217 VAL A N 1
ATOM 1668 C CA . VAL A 1 217 ? -13.832 26.587 11.656 1.00 43.72 217 VAL A CA 1
ATOM 1669 C C . VAL A 1 217 ? -15.012 27.372 11.110 1.00 43.72 217 VAL A C 1
ATOM 1671 O O . VAL A 1 217 ? -14.848 28.232 10.247 1.00 43.72 217 VAL A O 1
ATOM 1674 N N . VAL A 1 218 ? -16.219 26.994 11.529 1.00 44.16 218 VAL A N 1
ATOM 1675 C CA . VAL A 1 218 ? -17.416 27.781 11.280 1.00 44.16 218 VAL A CA 1
ATOM 1676 C C . VAL A 1 218 ? -17.124 29.099 11.972 1.00 44.16 218 VAL A C 1
ATOM 1678 O O . VAL A 1 218 ? -17.072 29.148 13.201 1.00 44.16 218 VAL A O 1
ATOM 1681 N N . ALA A 1 219 ? -16.823 30.131 11.186 1.00 45.41 219 ALA A N 1
ATOM 1682 C CA . ALA A 1 219 ? -16.741 31.484 11.695 1.00 45.41 219 ALA A CA 1
ATOM 1683 C C . ALA A 1 219 ? -18.077 31.751 12.395 1.00 45.41 219 ALA A C 1
ATOM 1685 O O . ALA A 1 219 ? -19.126 31.764 11.749 1.00 45.41 219 ALA A O 1
ATOM 1686 N N . GLN A 1 220 ? -18.049 31.829 13.727 1.00 43.56 220 GLN A N 1
ATOM 1687 C CA . GLN A 1 220 ? -19.213 32.277 14.471 1.00 43.56 220 GLN A CA 1
ATOM 1688 C C . GLN A 1 220 ? -19.463 33.746 14.091 1.00 43.56 220 GLN A C 1
ATOM 1690 O O . GLN A 1 220 ? -18.485 34.488 13.961 1.00 43.56 220 GLN A O 1
ATOM 1695 N N . PRO A 1 221 ? -20.728 34.124 13.835 1.00 58.00 221 PRO A N 1
ATOM 1696 C CA . PRO A 1 221 ? -21.100 35.477 13.430 1.00 58.00 221 PRO A CA 1
ATOM 1697 C C . PRO A 1 221 ? -20.794 36.525 14.504 1.00 58.00 221 PRO A C 1
ATOM 1699 O O . PRO A 1 221 ? -20.816 36.173 15.707 1.00 58.00 221 PRO A O 1
#

Foldseek 3Di:
DDLVVVVLVQLVADEEDCDDDDDRYHHPVVVVVLVVCCVPVNPLSNQVSSCVRRVTRQFDQLQLVAFKKKWWKAWADWWAFDDPDPVLVVVLVVVLDDDDPPPVVVVVVVVVVRHGDIWIKMWHWDADRQQWGWIWMDTPRDIDDTFIWGDDSQKIWTKADDPRQKIKIWIWGWHDDDWKIKTKTKIWIDDPPSRVVSVTTIMIIIMIMDTDPDPPPPPDD

Organism: Peptoclostridium acidaminophilum (NCBI:txid1731)

Solvent-accessible surface area (backbone atoms only — not comparable to full-atom values): 12062 Å² total; per-residue (Å²): 132,56,68,68,59,49,50,28,60,72,68,62,25,84,45,78,41,81,63,60,77,56,98,38,30,39,8,49,60,57,52,51,50,46,51,51,32,41,77,75,55,29,70,63,45,32,44,49,50,39,29,78,75,67,73,36,84,79,45,74,58,41,60,74,61,42,45,70,30,44,39,35,34,27,38,72,46,76,42,71,51,83,69,95,44,72,66,60,50,52,50,53,53,63,72,69,59,73,97,60,89,69,57,60,68,58,52,49,51,55,54,56,67,42,49,74,42,76,40,57,31,37,39,42,31,47,46,39,88,82,17,43,38,34,35,28,45,33,49,86,83,50,64,58,69,77,32,64,32,40,44,57,94,36,33,37,39,38,62,51,71,58,98,75,70,30,32,38,43,37,42,28,39,50,46,72,64,95,60,34,39,37,39,42,32,38,36,35,55,44,59,44,69,70,47,44,73,51,42,42,44,43,30,28,38,35,40,33,37,33,70,56,79,72,78,76,78,74,78,77,130